Protein AF-W4HD86-F1 (afdb_monomer)

Foldseek 3Di:
DDDDDDDPPDPQPPDPPLVVLVVDDLVCSLVVLQVCCVRPVVCSVVRPLLVLLLCCLQCVPVDPSLVSLQSSLVPHDPVVLLVSLVSSVVSLVVQCVVQVVPLVSNLSSLLSSLSRRQDDQVSLVVVLCCLQPPPHDPVSSLSSLVSLLPGPHDLVSNLSSLLVQLVRHPDVVSVVSSLVSNLVSPDPDPSSLVSLVVQCPPPDPSSVVSSVPRD

Mean predicted aligned error: 9.25 Å

pLDDT: mean 80.22, std 13.67, range [33.19, 95.0]

Secondary structure (DSSP, 8-state):
---PPP-TTSSSSTT--TTHHHHS-HHHHHHHHHHHHHHSHHHHIIIIIHHHHHHHHH-GGG-SHHHHHHHHHHHS-HHHHHHHHHHHHHHHHHHHHHTTT-HHHHHHHHHHHHHHS---HHHHHHHHHHHHHS---HHHHHHHHHHHHHSS--HHHHHHHHHHHHHH---HHHHHHHHHHHHHT----HHHHHHHHHHTTSS-HHHHHHHHT--

Organism: Aphanomyces astaci (NCBI:txid112090)

Sequence (215 aa):
MAVRAPSRGGDEERAFDAELILFVPEEERVAVMVEACSKHSRSFVAHVYRPFLSYALQHPHATSLPALLRRFLEEVDLAKRVSMIRIGWEELEKVLAANHDNNTVCVVALESFLATCPMQVESMVDFIERTMTCDLSKDVRKQVMQSVYRCNLSDDAKRWYFVQAMQLESTSHLREFALGYLQKMDLSHDAALHAIVNQLRDKSKRMHTMALSFP

Solvent-accessible surface area (backbone atoms only — not comparable to full-atom values): 12406 Å² total; per-residue (Å²): 136,86,82,77,76,83,76,94,79,76,73,86,76,73,80,80,61,58,67,56,57,74,74,42,57,80,89,52,32,44,61,53,50,50,51,42,42,69,77,39,44,70,59,33,41,67,60,39,51,51,53,51,48,50,49,25,38,77,41,50,90,81,52,68,49,36,59,51,50,21,55,35,47,72,72,44,57,68,71,59,32,54,55,52,50,53,52,48,47,60,52,48,51,52,54,35,67,77,31,64,90,37,53,66,60,39,40,51,24,52,49,29,45,62,60,21,48,86,68,47,66,72,57,43,48,58,47,46,55,47,63,69,68,46,94,61,54,72,67,36,48,52,49,47,55,52,47,54,70,69,44,98,61,55,69,66,51,44,49,52,48,32,44,46,42,45,72,70,42,86,49,66,72,60,24,46,52,27,51,58,51,53,66,73,63,72,68,94,51,70,72,55,52,56,46,40,58,60,46,63,68,55,86,54,66,65,49,34,54,54,50,71,66,56,123

Nearest PDB structures (foldseek):
  6fai-assembly1_i  TM=3.069E-01  e=7.339E-01  Saccharomyces cerevisiae S288C
  7d5s-assembly1_RS  TM=5.969E-01  e=8.124E+00  Saccharomyces cerevisiae S288C
  4eba-assembly2_D  TM=3.816E-01  e=2.918E+00  Kluyveromyces lactis NRRL Y-1140
  7t6d-assembly1_B  TM=2.653E-01  e=3.645E+00  Escherichia coli
  7vop-assembly1_Z  TM=2.878E-01  e=3.811E+00  Xenopus laevis

Structure (mmCIF, N/CA/C/O backbone):
data_AF-W4HD86-F1
#
_entry.id   AF-W4HD86-F1
#
loop_
_atom_site.group_PDB
_atom_site.id
_atom_site.type_symbol
_atom_si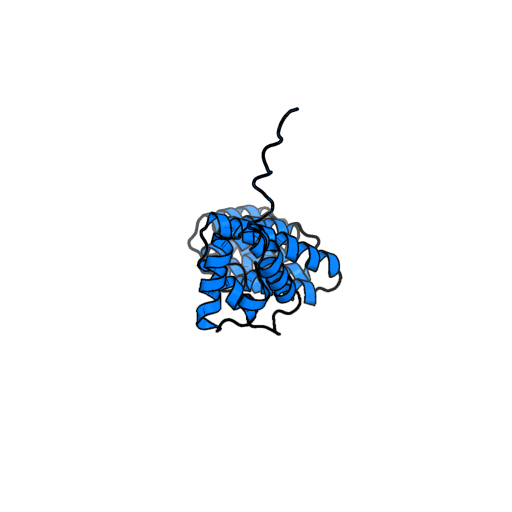te.label_atom_id
_atom_site.label_alt_id
_atom_site.label_comp_id
_atom_site.label_asym_id
_atom_site.label_entity_id
_atom_site.label_seq_id
_atom_site.pdbx_PDB_ins_code
_atom_site.Cartn_x
_atom_site.Cartn_y
_atom_site.Cartn_z
_atom_site.occupancy
_atom_site.B_iso_or_equiv
_atom_site.auth_seq_id
_atom_site.auth_comp_id
_atom_site.auth_asym_id
_atom_site.auth_atom_id
_atom_site.pdbx_PDB_model_num
ATOM 1 N N . MET A 1 1 ? 35.098 37.434 -27.432 1.00 36.91 1 MET A N 1
ATOM 2 C CA . MET A 1 1 ? 33.947 36.556 -27.740 1.00 36.91 1 MET A CA 1
ATOM 3 C C . MET A 1 1 ? 34.116 35.276 -26.940 1.00 36.91 1 MET A C 1
ATOM 5 O O . MET A 1 1 ? 35.035 34.524 -27.225 1.00 36.91 1 MET A O 1
ATOM 9 N N . ALA A 1 2 ? 33.325 35.080 -25.884 1.00 33.19 2 ALA A N 1
ATOM 10 C CA . ALA A 1 2 ? 33.381 33.856 -25.090 1.00 33.19 2 ALA A CA 1
ATOM 11 C C . ALA A 1 2 ? 32.517 32.783 -25.769 1.00 33.19 2 ALA A C 1
ATOM 13 O O . ALA A 1 2 ? 31.307 32.958 -25.910 1.00 33.19 2 ALA A O 1
ATOM 14 N N . VAL A 1 3 ? 33.150 31.700 -26.218 1.00 38.12 3 VAL A N 1
ATOM 15 C CA . VAL A 1 3 ? 32.472 30.509 -26.738 1.00 38.12 3 VAL A CA 1
ATOM 16 C C . VAL A 1 3 ? 31.799 29.816 -25.553 1.00 38.12 3 VAL A C 1
ATOM 18 O O . VAL A 1 3 ? 32.474 29.295 -24.667 1.00 38.12 3 VAL A O 1
ATOM 21 N N . ARG A 1 4 ? 30.462 29.860 -25.500 1.00 34.62 4 ARG A N 1
ATOM 22 C CA . ARG A 1 4 ? 29.676 29.054 -24.557 1.00 34.62 4 ARG A CA 1
ATOM 23 C C . ARG A 1 4 ? 29.860 27.581 -24.914 1.00 34.62 4 ARG A C 1
ATOM 25 O O . ARG A 1 4 ? 29.573 27.180 -26.038 1.00 34.62 4 ARG A O 1
ATOM 32 N N . ALA A 1 5 ? 30.322 26.792 -23.948 1.00 38.59 5 ALA A N 1
ATOM 33 C CA . ALA A 1 5 ? 30.296 25.339 -24.034 1.00 38.59 5 ALA A CA 1
ATOM 34 C C . ALA A 1 5 ? 28.840 24.850 -24.197 1.00 38.59 5 ALA A C 1
ATOM 36 O O . ALA A 1 5 ? 27.946 25.421 -23.560 1.00 38.59 5 ALA A O 1
ATOM 37 N N . PRO A 1 6 ? 28.576 23.821 -25.021 1.00 38.69 6 PRO A N 1
ATOM 38 C CA . PRO A 1 6 ? 27.236 23.275 -25.158 1.00 38.69 6 PRO A CA 1
ATOM 39 C C . PRO A 1 6 ? 26.804 22.622 -23.840 1.00 38.69 6 PRO A C 1
ATOM 41 O O . PRO A 1 6 ? 27.549 21.871 -23.206 1.00 38.69 6 PRO A O 1
ATOM 44 N N . SER A 1 7 ? 25.584 22.946 -23.420 1.00 39.41 7 SER A N 1
ATOM 45 C CA . SER A 1 7 ? 24.895 22.368 -22.271 1.00 39.41 7 SER A CA 1
ATOM 46 C C . SER A 1 7 ? 24.773 20.848 -22.426 1.00 39.41 7 SER A C 1
ATOM 48 O O . SER A 1 7 ? 24.017 20.370 -23.268 1.00 39.41 7 SER A O 1
ATOM 50 N N . ARG A 1 8 ? 25.489 20.085 -21.592 1.00 45.28 8 ARG A N 1
ATOM 51 C CA . ARG A 1 8 ? 25.421 18.613 -21.494 1.00 45.28 8 ARG A CA 1
ATOM 52 C C . ARG A 1 8 ? 24.120 18.112 -20.840 1.00 45.28 8 ARG A C 1
ATOM 54 O O . ARG A 1 8 ? 24.164 17.402 -19.844 1.00 45.28 8 ARG A O 1
ATOM 61 N N . GLY A 1 9 ? 22.955 18.499 -21.351 1.00 42.12 9 GLY A N 1
ATOM 62 C CA . GLY A 1 9 ? 21.693 18.105 -20.713 1.00 42.12 9 GLY A CA 1
ATOM 63 C C . GLY A 1 9 ? 20.464 18.037 -21.606 1.00 42.12 9 GLY A C 1
ATOM 64 O O . GLY A 1 9 ? 19.371 18.079 -21.063 1.00 42.12 9 GLY A O 1
ATOM 65 N N . GLY A 1 10 ? 20.611 17.992 -22.935 1.00 41.19 10 GLY A N 1
ATOM 66 C CA . GLY A 1 10 ? 19.464 18.131 -23.847 1.00 41.19 10 GLY A CA 1
ATOM 67 C C . GLY A 1 10 ? 19.263 17.043 -24.904 1.00 41.19 10 GLY A C 1
ATOM 68 O O . GLY A 1 10 ? 18.213 17.045 -25.537 1.00 41.19 10 GLY A O 1
ATOM 69 N N . ASP A 1 11 ? 20.223 16.134 -25.117 1.00 42.91 11 ASP A N 1
ATOM 70 C CA . ASP A 1 11 ? 20.197 15.247 -26.296 1.00 42.91 11 ASP A CA 1
ATOM 71 C C . ASP A 1 11 ? 20.105 13.736 -25.992 1.00 42.91 11 ASP A C 1
ATOM 73 O O . ASP A 1 11 ? 19.817 12.975 -26.909 1.00 42.91 11 ASP A O 1
ATOM 77 N N . GLU A 1 12 ? 20.241 13.279 -24.739 1.00 45.03 12 GLU A N 1
ATOM 78 C CA . GLU A 1 12 ? 20.054 11.851 -24.378 1.00 45.03 12 GLU A CA 1
ATOM 79 C C . GLU A 1 12 ? 18.606 11.483 -23.986 1.00 45.03 12 GLU A C 1
ATOM 81 O O . GLU A 1 12 ? 18.279 10.308 -23.859 1.00 45.03 12 GLU A O 1
ATOM 86 N N . GLU A 1 13 ? 17.713 12.467 -23.829 1.00 49.34 13 GLU A N 1
ATOM 87 C CA . GLU A 1 13 ? 16.277 12.247 -23.556 1.00 49.34 13 GLU A CA 1
ATOM 88 C C . GLU A 1 13 ? 15.435 12.030 -24.827 1.00 49.34 13 GLU A C 1
ATOM 90 O O . GLU A 1 13 ? 14.225 11.806 -24.755 1.00 49.34 13 GLU A O 1
ATOM 95 N N . ARG A 1 14 ? 16.054 12.077 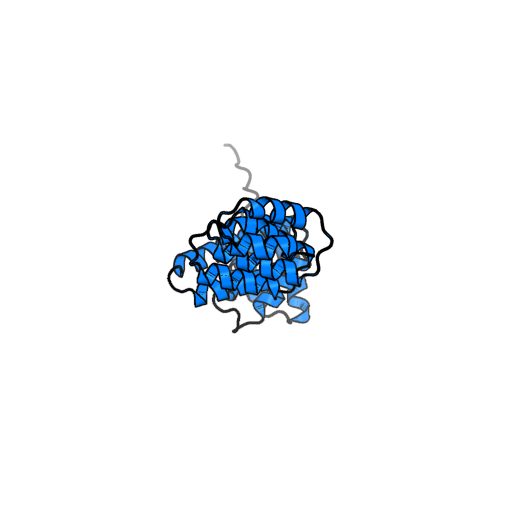-26.012 1.00 46.56 14 ARG A N 1
ATOM 96 C CA . ARG A 1 14 ? 15.360 11.813 -27.275 1.00 46.56 14 ARG A CA 1
ATOM 97 C C . ARG A 1 14 ? 15.265 10.303 -27.501 1.00 46.56 14 ARG A C 1
ATOM 99 O O . ARG A 1 14 ? 16.273 9.658 -27.756 1.00 46.56 14 ARG A O 1
ATOM 106 N N . ALA A 1 15 ? 14.027 9.807 -27.468 1.00 54.91 15 ALA A N 1
ATOM 107 C CA . ALA A 1 15 ? 13.577 8.440 -27.761 1.00 54.91 15 ALA A CA 1
ATOM 108 C C . ALA A 1 15 ? 13.468 7.457 -26.578 1.00 54.91 15 ALA A C 1
ATOM 110 O O . ALA A 1 15 ? 13.652 6.256 -26.761 1.00 54.91 15 ALA A O 1
ATOM 111 N N . PHE A 1 16 ? 13.068 7.919 -25.386 1.00 62.84 16 PHE A N 1
ATOM 112 C CA . PHE A 1 16 ? 12.352 7.008 -24.487 1.00 62.84 16 PHE A CA 1
ATOM 113 C C . PHE A 1 16 ? 10.911 6.839 -24.987 1.00 62.84 16 PHE A C 1
ATOM 115 O O . PHE A 1 16 ? 10.037 7.648 -24.675 1.00 62.84 16 PHE A O 1
ATOM 122 N N . ASP A 1 17 ? 10.683 5.814 -25.803 1.00 68.88 17 ASP A N 1
ATOM 123 C CA . ASP A 1 17 ? 9.349 5.465 -26.283 1.00 68.88 17 ASP A CA 1
ATOM 124 C C . ASP A 1 17 ? 8.647 4.571 -25.251 1.00 68.88 17 ASP A C 1
ATOM 126 O O . ASP A 1 17 ? 8.787 3.347 -25.227 1.00 68.88 17 ASP A O 1
ATOM 130 N N . ALA A 1 18 ? 7.934 5.227 -24.336 1.00 67.06 18 ALA A N 1
ATOM 131 C CA . ALA A 1 18 ? 7.166 4.587 -23.275 1.00 67.06 18 ALA A CA 1
ATOM 132 C C . ALA A 1 18 ? 6.116 3.597 -23.812 1.00 67.06 18 ALA A C 1
ATOM 134 O O . ALA A 1 18 ? 5.773 2.641 -23.111 1.00 67.06 18 ALA A O 1
ATOM 135 N N . GLU A 1 19 ? 5.628 3.798 -25.042 1.00 67.19 19 GLU A N 1
ATOM 136 C CA . GLU A 1 19 ? 4.624 2.930 -25.658 1.00 67.19 19 GLU A CA 1
ATOM 137 C C . GLU A 1 19 ? 5.197 1.541 -25.953 1.00 67.19 19 GLU A C 1
ATOM 139 O O . GLU A 1 19 ? 4.487 0.546 -25.804 1.00 67.19 19 GLU A O 1
ATOM 144 N N . LEU A 1 20 ? 6.500 1.435 -26.248 1.00 68.94 20 LEU A N 1
ATOM 145 C CA . LEU A 1 20 ? 7.154 0.153 -26.530 1.00 68.94 20 LEU A CA 1
ATOM 146 C C . LEU A 1 20 ? 7.039 -0.836 -25.367 1.00 68.94 20 LEU A C 1
ATOM 148 O O . LEU A 1 20 ? 6.898 -2.029 -25.613 1.00 68.94 20 LEU A O 1
ATOM 152 N N . ILE A 1 21 ? 7.013 -0.371 -24.113 1.00 76.69 21 ILE A N 1
ATOM 153 C CA . ILE A 1 21 ? 6.887 -1.251 -22.935 1.00 76.69 21 ILE A CA 1
ATOM 154 C C . ILE A 1 21 ? 5.558 -2.022 -22.943 1.00 76.69 21 ILE A C 1
ATOM 156 O O . ILE A 1 21 ? 5.498 -3.162 -22.477 1.00 76.69 21 ILE A O 1
ATOM 160 N N . LEU A 1 22 ? 4.496 -1.434 -23.500 1.00 72.06 22 LEU A N 1
ATOM 161 C CA . LEU A 1 22 ? 3.192 -2.088 -23.613 1.00 72.06 22 LEU A CA 1
ATOM 162 C C . LEU A 1 22 ? 3.166 -3.158 -24.712 1.00 72.06 22 LEU A C 1
ATOM 164 O O . LEU A 1 22 ? 2.386 -4.104 -24.609 1.00 72.06 22 LEU A O 1
ATOM 168 N N . PHE A 1 23 ? 4.033 -3.041 -25.722 1.00 79.31 23 PHE A N 1
ATOM 169 C CA . PHE A 1 23 ? 4.140 -3.989 -26.836 1.00 79.31 23 PHE A CA 1
ATOM 170 C C . PHE A 1 23 ? 5.142 -5.128 -26.589 1.00 79.31 23 PHE A C 1
ATOM 172 O O . PHE A 1 23 ? 5.170 -6.090 -27.355 1.00 79.31 23 PHE A O 1
ATOM 179 N N . VAL A 1 24 ? 5.936 -5.053 -25.517 1.00 83.62 24 VAL A N 1
ATOM 180 C CA . VAL A 1 24 ? 6.823 -6.144 -25.081 1.00 83.62 24 VAL A CA 1
ATOM 181 C C . VAL A 1 24 ? 5.987 -7.308 -24.513 1.00 83.62 24 VAL A C 1
ATOM 183 O O . VAL A 1 24 ? 5.009 -7.052 -23.785 1.00 83.62 24 VAL A O 1
ATOM 186 N N . PRO A 1 25 ? 6.363 -8.575 -24.804 1.00 84.69 25 PRO A N 1
ATOM 187 C CA . PRO A 1 25 ? 5.764 -9.757 -24.185 1.00 84.69 25 PRO A CA 1
ATOM 188 C C . PRO A 1 25 ? 5.711 -9.649 -22.659 1.00 84.69 25 PRO A C 1
ATOM 190 O O . PRO A 1 25 ? 6.593 -9.065 -22.026 1.00 84.69 25 PRO A O 1
ATOM 193 N N . GLU A 1 26 ? 4.665 -10.196 -22.043 1.00 81.69 26 GLU A N 1
ATOM 194 C CA . GLU A 1 26 ? 4.439 -10.042 -20.600 1.00 81.69 26 GLU A CA 1
ATOM 195 C C . GLU A 1 26 ? 5.591 -10.621 -19.763 1.00 81.69 26 GLU A C 1
ATOM 197 O O . GLU A 1 26 ? 5.933 -10.078 -18.710 1.00 81.69 26 GLU A O 1
ATOM 202 N N . GLU A 1 27 ? 6.235 -11.674 -20.264 1.00 84.75 27 GLU A N 1
ATOM 203 C CA . GLU A 1 27 ? 7.368 -12.348 -19.636 1.00 84.75 27 GLU A CA 1
ATOM 204 C C . GLU A 1 27 ? 8.620 -11.463 -19.570 1.00 84.75 27 GLU A C 1
ATOM 206 O O . GLU A 1 27 ? 9.379 -11.540 -18.604 1.00 84.75 27 GLU A O 1
ATOM 211 N N . GLU A 1 28 ? 8.816 -10.594 -20.563 1.00 88.50 28 GLU A N 1
ATOM 212 C CA . GLU A 1 28 ? 10.004 -9.740 -20.708 1.00 88.50 28 GLU A CA 1
ATOM 213 C C . GLU A 1 28 ? 9.781 -8.318 -20.174 1.00 88.50 28 GLU A C 1
ATOM 215 O O . GLU A 1 28 ? 10.734 -7.575 -19.922 1.00 88.50 28 GLU A O 1
ATOM 220 N N . ARG A 1 29 ? 8.519 -7.929 -19.962 1.00 89.62 29 ARG A N 1
ATOM 221 C CA . ARG A 1 29 ? 8.133 -6.551 -19.634 1.00 89.62 29 ARG A CA 1
ATOM 222 C C . ARG A 1 29 ? 8.816 -6.020 -18.376 1.00 89.62 29 ARG A C 1
ATOM 224 O O . ARG A 1 29 ? 9.235 -4.866 -18.359 1.00 89.62 29 ARG A O 1
ATOM 231 N N . VAL A 1 30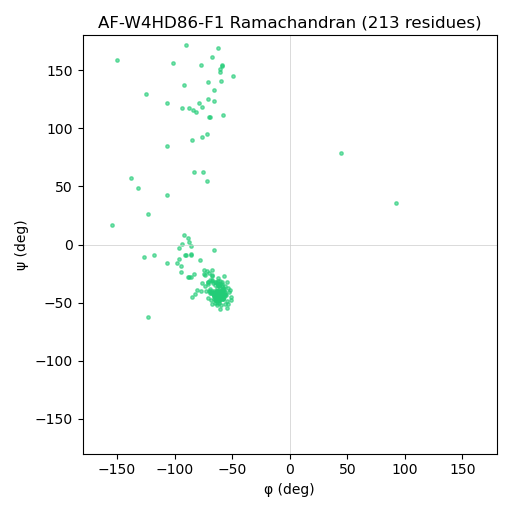 ? 8.966 -6.851 -17.342 1.00 92.44 30 VAL A N 1
ATOM 232 C CA . VAL A 1 30 ? 9.646 -6.449 -16.099 1.00 92.44 30 VAL A CA 1
ATOM 233 C C . VAL A 1 30 ? 11.119 -6.130 -16.360 1.00 92.44 30 VAL A C 1
ATOM 235 O O . VAL A 1 30 ? 11.577 -5.056 -15.973 1.00 92.44 30 VAL A O 1
ATOM 238 N N . ALA A 1 31 ? 11.833 -6.996 -17.084 1.00 91.31 31 ALA A N 1
ATOM 239 C CA . ALA A 1 31 ? 13.247 -6.795 -17.394 1.00 91.31 31 ALA A CA 1
ATOM 240 C C . ALA A 1 31 ? 13.472 -5.502 -18.196 1.00 91.31 31 ALA A C 1
ATOM 242 O O . ALA A 1 31 ? 14.348 -4.704 -17.855 1.00 91.31 31 ALA A O 1
ATOM 243 N N . VAL A 1 32 ? 12.618 -5.237 -19.192 1.00 91.00 32 VAL A N 1
ATOM 244 C CA . VAL A 1 32 ? 12.658 -3.990 -19.974 1.00 91.00 32 VAL A CA 1
ATOM 245 C C . VAL A 1 32 ? 12.375 -2.769 -19.097 1.00 91.00 32 VAL A C 1
ATOM 247 O O . VAL A 1 32 ? 13.066 -1.756 -19.207 1.00 91.00 32 VAL A O 1
ATOM 250 N N . MET A 1 33 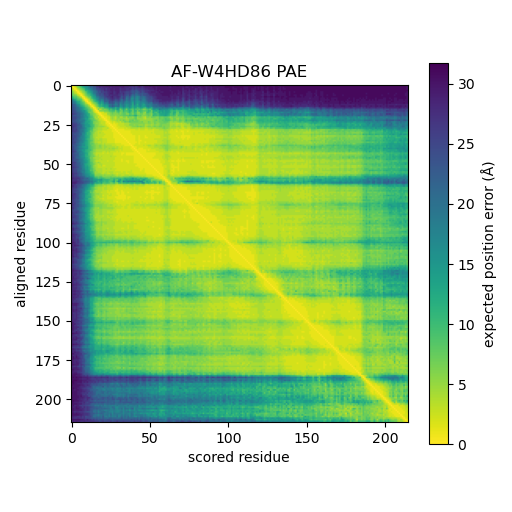? 11.398 -2.848 -18.188 1.00 93.12 33 MET A N 1
ATOM 251 C CA . MET A 1 33 ? 11.107 -1.762 -17.246 1.00 93.12 33 MET A CA 1
ATOM 252 C C . MET A 1 33 ? 12.283 -1.486 -16.301 1.00 93.12 33 MET A C 1
ATOM 254 O O . MET A 1 33 ? 12.609 -0.322 -16.061 1.00 93.12 33 MET A O 1
ATOM 258 N N . VAL A 1 34 ? 12.947 -2.524 -15.784 1.00 93.69 34 VAL A N 1
ATOM 259 C CA . VAL A 1 34 ? 14.133 -2.392 -14.919 1.00 93.69 34 VAL A CA 1
ATOM 260 C C . VAL A 1 34 ? 15.291 -1.747 -15.682 1.00 93.69 34 VAL A C 1
ATOM 262 O O . VAL A 1 34 ? 15.904 -0.794 -15.190 1.00 93.69 34 VAL A O 1
ATOM 265 N N . GLU A 1 35 ? 15.560 -2.201 -16.906 1.00 91.25 35 GLU A N 1
ATOM 266 C CA . GLU A 1 35 ? 16.603 -1.637 -17.764 1.00 91.25 35 GLU A CA 1
ATOM 267 C C . GLU A 1 35 ? 16.328 -0.163 -18.095 1.00 91.25 35 GLU A C 1
ATOM 269 O O . GLU A 1 35 ? 17.205 0.692 -17.923 1.00 91.25 35 GLU A O 1
ATOM 274 N N . ALA A 1 36 ? 15.095 0.159 -18.491 1.00 90.25 36 ALA A N 1
ATOM 275 C CA . ALA A 1 36 ? 14.661 1.522 -18.774 1.00 90.25 36 ALA A CA 1
ATOM 276 C C . ALA A 1 36 ? 14.755 2.431 -17.541 1.00 90.25 36 ALA A C 1
ATOM 278 O O . ALA A 1 36 ? 15.246 3.556 -17.638 1.00 90.25 36 ALA A O 1
ATOM 279 N N . CYS A 1 37 ? 14.349 1.945 -16.366 1.00 91.69 37 CYS A N 1
ATOM 280 C CA . CYS A 1 37 ? 14.485 2.675 -15.107 1.00 91.69 37 CYS A CA 1
ATOM 281 C C . CYS A 1 37 ? 15.959 2.940 -14.754 1.00 91.69 37 CYS A C 1
ATOM 283 O O . CYS A 1 37 ? 16.291 3.982 -14.185 1.00 91.69 37 CYS A O 1
ATOM 285 N N . SER A 1 38 ? 16.858 2.014 -15.095 1.00 89.50 38 SER A N 1
ATOM 286 C CA . SER A 1 38 ? 18.297 2.172 -14.876 1.00 89.50 38 SER A CA 1
ATOM 287 C C . SER A 1 38 ? 18.922 3.205 -15.816 1.00 89.50 38 SER A C 1
ATOM 289 O O . SER A 1 38 ? 19.656 4.080 -15.355 1.00 89.50 38 SER A O 1
ATOM 291 N N . LYS A 1 39 ? 18.593 3.147 -17.112 1.00 88.19 39 LYS A N 1
ATOM 292 C CA . LYS A 1 39 ? 19.178 4.010 -18.153 1.00 88.19 39 LYS A CA 1
ATOM 293 C C . LYS A 1 39 ? 18.549 5.405 -18.219 1.00 88.19 39 LYS A C 1
ATOM 295 O O . LYS A 1 39 ? 19.256 6.389 -18.396 1.00 88.19 39 LYS A O 1
ATOM 300 N N . HIS A 1 40 ? 17.233 5.499 -18.038 1.00 88.12 40 HIS A N 1
ATOM 301 C CA . HIS A 1 40 ? 16.435 6.708 -18.268 1.00 88.12 40 HIS A CA 1
ATOM 302 C C . HIS A 1 40 ? 15.503 7.004 -17.085 1.00 88.12 40 HIS A C 1
ATOM 304 O O . HIS A 1 40 ? 14.311 7.240 -17.260 1.00 88.12 40 HIS A O 1
ATOM 310 N N . SER A 1 41 ? 16.029 6.990 -15.855 1.00 87.19 41 SER A N 1
ATOM 311 C CA . SER A 1 41 ? 15.215 7.013 -14.626 1.00 87.19 41 SER A CA 1
ATOM 312 C C . SER A 1 41 ? 14.162 8.133 -14.573 1.00 87.19 41 SER A C 1
ATOM 314 O O . SER A 1 41 ? 13.007 7.868 -14.244 1.00 87.19 41 SER A O 1
ATOM 316 N N . ARG A 1 42 ? 14.521 9.374 -14.935 1.00 88.44 42 ARG A N 1
ATOM 317 C CA . ARG A 1 42 ? 13.585 10.515 -14.904 1.00 88.44 42 ARG A CA 1
ATOM 318 C C . ARG A 1 42 ? 12.444 10.346 -15.905 1.00 88.44 42 ARG A C 1
ATOM 320 O O . ARG A 1 42 ? 11.280 10.453 -15.524 1.00 88.44 42 ARG A O 1
ATOM 327 N N . SER A 1 43 ? 12.777 10.040 -17.155 1.00 88.44 43 SER A N 1
ATOM 328 C CA . SER A 1 43 ? 11.809 9.851 -18.237 1.00 88.44 43 SER A CA 1
ATOM 329 C C . SER A 1 43 ? 10.937 8.617 -17.987 1.00 88.44 43 SER A C 1
ATOM 331 O O . SER A 1 43 ? 9.722 8.684 -18.142 1.00 88.44 43 SER A O 1
ATOM 333 N N . PHE A 1 44 ? 11.520 7.523 -17.488 1.00 91.31 44 PHE A N 1
ATOM 334 C CA . PHE A 1 44 ? 10.784 6.327 -17.077 1.00 91.31 44 PHE A CA 1
ATOM 335 C C . PHE A 1 44 ? 9.747 6.643 -15.995 1.00 91.31 44 PHE A C 1
ATOM 337 O O . PHE A 1 44 ? 8.586 6.244 -16.096 1.00 91.31 44 PHE A O 1
ATOM 344 N N . VAL A 1 45 ? 10.141 7.398 -14.965 1.00 92.25 45 VAL A N 1
ATOM 345 C CA . VAL A 1 45 ? 9.219 7.803 -13.898 1.00 92.25 45 VAL A CA 1
ATOM 346 C C . VAL A 1 45 ? 8.075 8.652 -14.449 1.00 92.25 45 VAL A C 1
ATOM 348 O O . VAL A 1 45 ? 6.919 8.401 -14.108 1.00 92.25 45 VAL A O 1
ATOM 351 N N . ALA A 1 46 ? 8.388 9.640 -15.290 1.00 90.38 46 ALA A N 1
ATOM 352 C CA . ALA A 1 46 ? 7.411 10.586 -15.820 1.00 90.38 46 ALA A CA 1
ATOM 353 C C . ALA A 1 46 ? 6.428 9.950 -16.812 1.00 90.38 46 ALA A C 1
ATOM 355 O O . ALA A 1 46 ? 5.240 10.263 -16.774 1.00 90.38 46 ALA A O 1
ATOM 356 N N . HIS A 1 47 ? 6.911 9.060 -17.679 1.00 89.44 47 HIS A N 1
ATOM 357 C CA . HIS A 1 47 ? 6.148 8.573 -18.830 1.00 89.44 47 HIS A CA 1
ATOM 358 C C . HIS A 1 47 ? 5.633 7.139 -18.685 1.00 89.44 47 HIS A C 1
ATOM 360 O O . HIS A 1 47 ? 4.739 6.756 -19.429 1.00 89.44 47 HIS A O 1
ATOM 366 N N . VAL A 1 48 ? 6.148 6.353 -17.733 1.00 90.75 48 VAL A N 1
ATOM 367 C CA . VAL A 1 48 ? 5.716 4.957 -17.530 1.00 90.75 48 VAL A CA 1
ATOM 368 C C . VAL A 1 48 ? 5.229 4.731 -16.114 1.00 90.75 48 VAL A C 1
ATOM 370 O O . VAL A 1 48 ? 4.052 4.444 -15.916 1.00 90.75 48 VAL A O 1
ATOM 373 N N . TYR A 1 49 ? 6.096 4.898 -15.112 1.00 92.94 49 TYR A N 1
ATOM 374 C CA . TYR A 1 49 ? 5.745 4.509 -13.746 1.00 92.94 49 TYR A CA 1
ATOM 375 C C . TYR A 1 49 ? 4.566 5.312 -13.186 1.00 92.94 49 TYR A C 1
ATOM 377 O O . TYR A 1 49 ? 3.592 4.714 -12.734 1.00 92.94 49 TYR A O 1
ATOM 385 N N . ARG A 1 50 ? 4.622 6.653 -13.235 1.00 93.94 50 ARG A N 1
ATOM 386 C CA . ARG A 1 50 ? 3.528 7.501 -12.729 1.00 93.94 50 ARG A CA 1
ATOM 387 C C . ARG A 1 50 ? 2.212 7.254 -13.479 1.00 93.94 50 ARG A C 1
ATOM 389 O O . ARG A 1 50 ? 1.215 7.026 -12.797 1.00 93.94 50 ARG A O 1
ATOM 396 N N . PRO A 1 51 ? 2.173 7.239 -14.828 1.00 91.75 51 PRO A N 1
ATOM 397 C CA . PRO A 1 51 ? 0.946 6.927 -15.560 1.00 91.75 51 PRO A CA 1
ATOM 398 C C . PRO A 1 51 ? 0.373 5.543 -15.241 1.00 91.75 51 PRO A C 1
ATOM 400 O O . PRO A 1 51 ? -0.819 5.434 -14.956 1.00 91.75 51 PRO A O 1
ATOM 403 N N . PHE A 1 52 ? 1.206 4.496 -15.229 1.00 91.81 52 PHE A N 1
ATOM 404 C CA . PHE A 1 52 ? 0.739 3.132 -14.956 1.00 91.81 52 PHE A CA 1
ATOM 405 C C . PHE A 1 52 ? 0.201 3.008 -13.536 1.00 91.81 52 PHE A C 1
ATOM 407 O O . PHE A 1 52 ? -0.850 2.405 -13.332 1.00 91.81 52 PHE A O 1
ATOM 414 N N . LEU A 1 53 ? 0.891 3.603 -12.561 1.00 93.19 53 LEU A N 1
ATOM 415 C CA . LEU A 1 53 ? 0.445 3.591 -11.178 1.00 93.19 53 LEU A CA 1
ATOM 416 C C . LEU A 1 53 ? -0.853 4.381 -11.000 1.00 93.19 53 LEU A C 1
ATOM 418 O O . LEU A 1 53 ? -1.787 3.874 -10.394 1.00 93.19 53 LEU A O 1
ATOM 422 N N . SER A 1 54 ? -0.948 5.587 -11.564 1.00 91.69 54 SER A N 1
ATOM 423 C CA . SER A 1 54 ? -2.168 6.401 -11.492 1.00 91.69 54 SER A CA 1
ATOM 424 C C . SER A 1 54 ? -3.375 5.651 -12.064 1.00 91.69 54 SER A C 1
ATOM 426 O O . SER A 1 54 ? -4.434 5.607 -11.437 1.00 91.69 54 SER A O 1
ATOM 428 N N . TYR A 1 55 ? -3.192 4.975 -13.201 1.00 90.19 55 TYR A N 1
ATOM 429 C CA . TYR A 1 55 ? -4.232 4.144 -13.802 1.00 90.19 55 TYR A CA 1
ATOM 430 C C . TYR A 1 55 ? -4.583 2.928 -12.930 1.00 90.19 55 TYR A C 1
ATOM 432 O O . TYR A 1 55 ? -5.761 2.655 -12.703 1.00 90.19 55 TYR A O 1
ATOM 440 N N . ALA A 1 56 ? -3.586 2.235 -12.369 1.00 90.94 56 ALA A N 1
ATOM 441 C CA . ALA A 1 56 ? -3.799 1.110 -11.456 1.00 90.94 56 ALA A CA 1
ATOM 442 C C . ALA A 1 56 ? -4.550 1.511 -10.172 1.00 90.94 56 ALA A C 1
ATOM 444 O O . ALA A 1 56 ? -5.365 0.739 -9.668 1.00 90.94 56 ALA A O 1
ATOM 445 N N . LEU A 1 57 ? -4.308 2.713 -9.642 1.00 91.31 57 LEU A N 1
ATOM 446 C CA . LEU A 1 57 ? -5.008 3.235 -8.463 1.00 91.31 57 LEU A CA 1
ATOM 447 C C . LEU A 1 57 ? -6.473 3.586 -8.759 1.00 91.31 57 LEU A C 1
ATOM 449 O O . LEU A 1 57 ? -7.322 3.435 -7.886 1.00 91.31 57 LEU A O 1
ATOM 453 N N . GLN A 1 58 ? -6.781 4.022 -9.982 1.00 86.88 58 GLN A N 1
ATOM 454 C CA . GLN A 1 58 ? -8.144 4.374 -10.398 1.00 86.88 58 GLN A CA 1
ATOM 455 C C . GLN A 1 58 ? -8.952 3.157 -10.885 1.00 86.88 58 GLN A C 1
ATOM 457 O O . GLN A 1 58 ? -10.176 3.136 -10.752 1.00 86.88 58 GLN A O 1
ATOM 462 N N . HIS A 1 59 ? -8.283 2.129 -11.424 1.00 84.44 59 HIS A N 1
ATOM 463 C CA . HIS A 1 59 ? -8.919 0.974 -12.071 1.00 84.44 59 HIS A CA 1
ATOM 464 C C . HIS A 1 59 ? -8.279 -0.387 -11.708 1.00 84.44 59 HIS A C 1
ATOM 466 O O . HIS A 1 59 ? -7.881 -1.148 -12.598 1.00 84.44 59 HIS A O 1
ATOM 472 N N . PRO A 1 60 ? -8.199 -0.769 -10.421 1.00 70.06 60 PRO A N 1
ATOM 473 C CA . PRO A 1 60 ? -7.414 -1.938 -10.009 1.00 70.06 60 PRO A CA 1
ATOM 474 C C . PRO A 1 60 ? -7.952 -3.289 -10.481 1.00 70.06 60 PRO A C 1
ATOM 476 O O . PRO A 1 60 ? -7.169 -4.200 -10.720 1.00 70.06 60 PRO A O 1
ATOM 479 N N . HIS A 1 61 ? -9.268 -3.441 -10.652 1.00 72.06 61 HIS A N 1
ATOM 480 C CA . HIS A 1 61 ? -9.866 -4.705 -11.109 1.00 72.06 61 HIS A CA 1
ATOM 481 C C . HIS A 1 61 ? -9.892 -4.863 -12.632 1.00 72.06 61 HIS A C 1
ATOM 483 O O . HIS A 1 61 ? -10.248 -5.927 -13.131 1.00 72.06 61 HIS A O 1
ATOM 489 N N . ALA A 1 62 ? -9.541 -3.813 -13.373 1.00 67.56 62 ALA A N 1
ATOM 490 C CA . ALA A 1 62 ? -9.598 -3.818 -14.830 1.00 67.56 62 ALA A CA 1
ATOM 491 C C . ALA A 1 62 ? -8.260 -4.210 -15.480 1.00 67.56 62 ALA A C 1
ATOM 493 O O . ALA A 1 62 ? -8.158 -4.187 -16.704 1.00 67.56 62 ALA A O 1
ATOM 494 N N . THR A 1 63 ? -7.214 -4.510 -14.694 1.00 74.31 63 THR A N 1
ATOM 495 C CA . THR A 1 63 ? -5.841 -4.603 -15.216 1.00 74.31 63 THR A CA 1
ATOM 496 C C . THR A 1 63 ? -4.956 -5.592 -14.453 1.00 74.31 63 THR A C 1
ATOM 498 O O . THR A 1 63 ? -5.185 -5.874 -13.280 1.00 74.31 63 THR A O 1
ATOM 501 N N . SER A 1 64 ? -3.883 -6.061 -15.098 1.00 85.25 64 SER A N 1
ATOM 502 C CA . SER A 1 64 ? -2.769 -6.783 -14.456 1.00 85.25 64 SER A CA 1
ATOM 503 C C . SER A 1 64 ? -1.660 -5.853 -13.933 1.00 85.25 64 SER A C 1
ATOM 505 O O . SER A 1 64 ? -0.623 -6.317 -13.452 1.00 85.25 64 SER A O 1
ATOM 507 N N . LEU A 1 65 ? -1.860 -4.530 -14.001 1.00 88.38 65 LEU A N 1
ATOM 508 C CA . LEU A 1 65 ? -0.827 -3.540 -13.689 1.00 88.38 65 LEU A CA 1
ATOM 509 C C . LEU A 1 65 ? -0.343 -3.563 -12.235 1.00 88.38 65 LEU A C 1
ATOM 511 O O . LEU A 1 65 ? 0.871 -3.459 -12.065 1.00 88.38 65 LEU A O 1
ATOM 515 N N . PRO A 1 66 ? -1.192 -3.741 -11.197 1.00 90.88 66 PRO A N 1
ATOM 516 C CA . PRO A 1 66 ? -0.695 -3.840 -9.824 1.00 90.88 66 PRO A CA 1
ATOM 517 C C . PRO A 1 66 ? 0.357 -4.945 -9.655 1.00 90.88 66 PRO A C 1
ATOM 519 O O . PRO A 1 66 ? 1.405 -4.727 -9.051 1.00 90.88 66 PRO A O 1
ATOM 522 N N . ALA A 1 67 ? 0.120 -6.115 -10.256 1.00 89.69 67 ALA A N 1
ATOM 523 C CA . ALA A 1 67 ? 1.046 -7.243 -10.193 1.00 89.69 67 ALA A CA 1
ATOM 524 C C . ALA A 1 67 ? 2.338 -6.981 -10.985 1.00 89.69 67 ALA A C 1
ATOM 526 O O . ALA A 1 67 ? 3.429 -7.282 -10.500 1.00 89.69 67 ALA A O 1
ATOM 527 N N . LEU A 1 68 ? 2.229 -6.386 -12.179 1.00 91.25 68 LEU A N 1
ATOM 528 C CA . LEU A 1 68 ? 3.385 -6.002 -12.993 1.00 91.25 68 LEU A CA 1
ATOM 529 C C . LEU A 1 68 ? 4.274 -4.984 -12.266 1.00 91.25 68 LEU A C 1
ATOM 531 O O . LEU A 1 68 ? 5.484 -5.179 -12.161 1.00 91.25 68 LEU A O 1
ATOM 535 N N . LEU A 1 69 ? 3.670 -3.909 -11.754 1.00 93.44 69 LEU A N 1
ATOM 536 C CA . LEU A 1 69 ? 4.371 -2.849 -11.034 1.00 93.44 69 LEU A CA 1
ATOM 537 C C . LEU A 1 69 ? 5.012 -3.378 -9.750 1.00 93.44 69 LEU A C 1
ATOM 539 O O . LEU A 1 69 ? 6.140 -2.995 -9.450 1.00 93.44 69 LEU A O 1
ATOM 543 N N . ARG A 1 70 ? 4.351 -4.300 -9.038 1.00 92.81 70 ARG A N 1
ATOM 544 C CA . ARG A 1 70 ? 4.941 -4.968 -7.873 1.00 92.81 70 ARG A CA 1
ATOM 545 C C . ARG A 1 70 ? 6.205 -5.735 -8.232 1.00 92.81 70 ARG A C 1
ATOM 547 O O . ARG A 1 70 ? 7.236 -5.496 -7.612 1.00 92.81 70 ARG A O 1
ATOM 554 N N . ARG A 1 71 ? 6.145 -6.608 -9.244 1.00 93.50 71 ARG A N 1
ATOM 555 C CA . ARG A 1 71 ? 7.309 -7.389 -9.703 1.00 93.50 71 ARG A CA 1
ATOM 556 C C . ARG A 1 71 ? 8.465 -6.478 -10.109 1.00 93.50 71 ARG A C 1
ATOM 558 O O . ARG A 1 71 ? 9.593 -6.680 -9.681 1.00 93.50 71 ARG A O 1
ATOM 565 N N . PHE A 1 72 ? 8.164 -5.421 -10.860 1.00 95.00 72 PHE A N 1
ATOM 566 C CA . PHE A 1 72 ? 9.147 -4.399 -11.208 1.00 95.00 72 PHE A CA 1
ATOM 567 C C . PHE A 1 72 ? 9.773 -3.734 -9.968 1.00 95.00 72 PHE A C 1
ATOM 569 O O . PHE A 1 72 ? 10.995 -3.630 -9.881 1.00 95.00 72 PHE A O 1
ATOM 576 N N . LEU A 1 73 ? 8.968 -3.322 -8.983 1.00 94.12 73 LEU A N 1
ATOM 577 C CA . LEU A 1 73 ? 9.476 -2.715 -7.749 1.00 94.12 73 LEU A CA 1
ATOM 578 C C . LEU A 1 73 ? 10.327 -3.692 -6.922 1.00 94.12 73 LEU A C 1
ATOM 580 O O . LEU A 1 73 ? 11.266 -3.264 -6.251 1.00 94.12 73 LEU A O 1
ATOM 584 N N . GLU A 1 74 ? 10.020 -4.988 -6.964 1.00 92.56 74 GLU A N 1
ATOM 585 C CA . GLU A 1 74 ? 10.786 -6.048 -6.301 1.00 92.56 74 GLU A CA 1
ATOM 586 C C . GLU A 1 74 ? 12.159 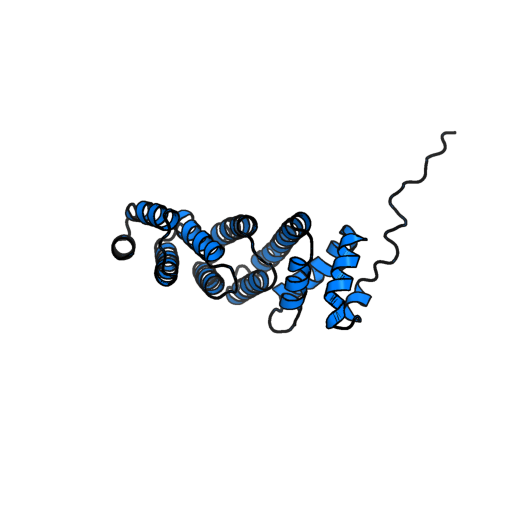-6.299 -6.958 1.00 92.56 74 GLU A C 1
ATOM 588 O O . GLU A 1 74 ? 13.082 -6.720 -6.256 1.00 92.56 74 GLU A O 1
ATOM 593 N N . GLU A 1 75 ? 12.330 -5.968 -8.242 1.00 94.12 75 GLU A N 1
ATOM 594 C CA . GLU A 1 75 ? 13.586 -6.141 -8.994 1.00 94.12 75 GLU A CA 1
ATOM 595 C C . GLU A 1 75 ? 14.493 -4.898 -9.022 1.00 94.12 75 GLU A C 1
ATOM 597 O O . GLU A 1 75 ? 15.696 -5.018 -9.263 1.00 94.12 75 GLU A O 1
ATOM 602 N N . VAL A 1 76 ? 13.969 -3.699 -8.738 1.00 92.69 76 VAL A N 1
ATOM 603 C CA . VAL A 1 76 ? 14.814 -2.499 -8.589 1.00 92.69 76 VAL A CA 1
ATOM 604 C C . VAL A 1 76 ? 15.527 -2.463 -7.235 1.00 92.69 76 VAL A C 1
ATOM 606 O O . VAL A 1 76 ? 15.054 -3.015 -6.232 1.00 92.69 76 VAL A O 1
ATOM 609 N N . ASP A 1 77 ? 16.668 -1.766 -7.200 1.00 91.31 77 ASP A N 1
ATOM 610 C CA . ASP A 1 77 ? 17.447 -1.557 -5.982 1.00 91.31 77 ASP A CA 1
ATOM 611 C C . ASP A 1 77 ? 16.635 -0.853 -4.882 1.00 91.31 77 ASP A C 1
ATOM 613 O O . ASP A 1 77 ? 15.689 -0.107 -5.149 1.00 91.31 77 ASP A O 1
ATOM 617 N N . LEU A 1 78 ? 17.017 -1.090 -3.623 1.00 87.88 78 LEU A N 1
ATOM 618 C CA . LEU A 1 78 ? 16.260 -0.634 -2.457 1.00 87.88 78 LEU A CA 1
ATOM 619 C C . LEU A 1 78 ? 16.063 0.891 -2.430 1.00 87.88 78 LEU A C 1
ATOM 621 O O . LEU A 1 78 ? 14.963 1.361 -2.146 1.00 87.88 78 LEU A O 1
ATOM 625 N N . ALA A 1 79 ? 17.097 1.670 -2.758 1.00 88.56 79 ALA A N 1
ATOM 626 C CA . ALA A 1 79 ? 17.017 3.128 -2.719 1.00 88.56 79 ALA A CA 1
ATOM 627 C C . ALA A 1 79 ? 16.032 3.663 -3.771 1.00 88.56 79 ALA A C 1
ATOM 629 O O . ALA A 1 79 ? 15.206 4.534 -3.472 1.00 88.56 79 ALA A O 1
ATOM 630 N N . LYS A 1 80 ? 16.061 3.108 -4.990 1.00 90.00 80 LYS A N 1
ATOM 631 C CA . LYS A 1 80 ? 15.061 3.428 -6.017 1.00 90.00 80 LYS A CA 1
ATOM 632 C C . LYS A 1 80 ? 13.671 2.976 -5.603 1.00 90.00 80 LYS A C 1
ATOM 634 O O . LYS A 1 80 ? 12.746 3.773 -5.715 1.00 90.00 80 LYS A O 1
ATOM 639 N N . ARG A 1 81 ? 13.516 1.761 -5.073 1.00 90.62 81 ARG A N 1
ATOM 640 C CA . ARG A 1 81 ? 12.226 1.247 -4.588 1.00 90.62 81 ARG A CA 1
ATOM 641 C C . ARG A 1 81 ? 11.579 2.202 -3.589 1.00 90.62 81 ARG A C 1
ATOM 643 O O . ARG A 1 81 ? 10.434 2.589 -3.792 1.00 90.62 81 ARG A O 1
ATOM 650 N N . VAL A 1 82 ? 12.317 2.633 -2.565 1.00 88.19 82 VAL A N 1
ATOM 651 C CA . VAL A 1 82 ? 11.826 3.585 -1.553 1.00 88.19 82 VAL A CA 1
ATOM 652 C C . VAL A 1 82 ? 11.395 4.904 -2.203 1.00 88.19 82 VAL A C 1
ATOM 654 O O . VAL A 1 82 ? 10.292 5.391 -1.954 1.00 88.19 82 VAL A O 1
ATOM 657 N N . SER A 1 83 ? 12.213 5.453 -3.108 1.00 90.00 83 SER A N 1
ATOM 658 C CA . SER A 1 83 ? 11.875 6.675 -3.855 1.00 90.00 83 SER A CA 1
ATOM 659 C C . SER A 1 83 ? 10.600 6.518 -4.698 1.00 90.00 83 SER A C 1
ATOM 661 O O . SER A 1 83 ? 9.755 7.412 -4.740 1.00 90.00 83 SER A O 1
ATOM 663 N N . MET A 1 84 ? 10.421 5.364 -5.342 1.00 92.25 84 MET A N 1
ATOM 664 C CA . MET A 1 84 ? 9.260 5.072 -6.182 1.00 92.25 84 MET A CA 1
ATOM 665 C C . MET A 1 84 ? 7.987 4.824 -5.370 1.00 92.25 84 MET A C 1
ATOM 667 O O . MET A 1 84 ? 6.915 5.262 -5.789 1.00 92.25 84 MET A O 1
ATOM 671 N N . ILE A 1 85 ? 8.085 4.203 -4.193 1.00 91.44 85 ILE A N 1
ATOM 672 C CA . ILE A 1 85 ? 6.960 4.087 -3.251 1.00 91.44 85 ILE A CA 1
ATOM 673 C C . ILE A 1 85 ? 6.527 5.478 -2.777 1.00 91.44 85 ILE A C 1
ATOM 675 O O . ILE A 1 85 ? 5.334 5.771 -2.764 1.00 91.44 85 ILE A O 1
ATOM 679 N N . ARG A 1 86 ? 7.476 6.380 -2.485 1.00 89.44 86 ARG A N 1
ATOM 680 C CA . ARG A 1 86 ? 7.160 7.775 -2.137 1.00 89.44 86 ARG A CA 1
ATOM 681 C C . ARG A 1 86 ? 6.431 8.508 -3.266 1.00 89.44 86 ARG A C 1
ATOM 683 O O . ARG A 1 86 ? 5.467 9.214 -3.007 1.00 89.44 86 ARG A O 1
ATOM 690 N N . ILE A 1 87 ? 6.846 8.315 -4.518 1.00 91.94 87 ILE A N 1
ATOM 691 C CA . ILE A 1 87 ? 6.106 8.846 -5.677 1.00 91.94 87 ILE A CA 1
ATOM 692 C C . ILE A 1 87 ? 4.700 8.248 -5.735 1.00 91.94 87 ILE A C 1
ATOM 694 O O . ILE A 1 87 ? 3.742 8.950 -6.039 1.00 91.94 87 ILE A O 1
ATOM 698 N N . GLY A 1 88 ? 4.565 6.959 -5.434 1.00 91.88 88 GLY A N 1
ATOM 699 C CA . GLY A 1 88 ? 3.259 6.327 -5.398 1.00 91.88 88 GLY A CA 1
ATOM 700 C C . GLY A 1 88 ? 2.332 6.915 -4.346 1.00 91.88 88 GLY A C 1
ATOM 701 O O . GLY A 1 88 ? 1.138 7.044 -4.608 1.00 91.88 88 GLY A O 1
ATOM 702 N N . TRP A 1 89 ? 2.879 7.352 -3.213 1.00 89.88 89 TRP A N 1
ATOM 703 C CA . TRP A 1 89 ? 2.119 8.114 -2.231 1.00 89.88 89 TRP A CA 1
ATOM 704 C C . TRP A 1 89 ? 1.584 9.424 -2.776 1.00 89.88 89 TRP A C 1
ATOM 706 O O . TRP A 1 89 ? 0.406 9.706 -2.595 1.00 89.88 89 TRP A O 1
ATOM 716 N N . GLU A 1 90 ? 2.420 10.192 -3.473 1.00 90.75 90 GLU A N 1
ATOM 717 C CA . GLU A 1 90 ? 1.991 11.446 -4.099 1.00 90.75 90 GLU A CA 1
ATOM 718 C C . GLU A 1 90 ? 0.825 11.211 -5.074 1.00 90.75 90 GLU A C 1
ATOM 720 O O . GLU A 1 90 ? -0.093 12.024 -5.149 1.00 90.75 90 GLU A O 1
ATOM 725 N N . GLU A 1 91 ? 0.836 10.104 -5.826 1.00 92.69 91 GLU A N 1
ATOM 726 C CA . GLU A 1 91 ? -0.265 9.764 -6.735 1.00 92.69 91 GLU A CA 1
ATOM 727 C C . GLU A 1 91 ? -1.517 9.287 -5.988 1.00 92.69 91 GLU A C 1
ATOM 729 O O . GLU A 1 91 ? -2.629 9.686 -6.339 1.00 92.69 91 GLU A O 1
ATOM 734 N N . LEU A 1 92 ? -1.361 8.490 -4.930 1.00 91.69 92 LEU A N 1
ATOM 735 C CA . LEU A 1 92 ? -2.482 8.044 -4.108 1.00 91.69 92 LEU A CA 1
ATOM 736 C C . LEU A 1 92 ? -3.151 9.214 -3.377 1.00 91.69 92 LEU A C 1
ATOM 738 O O . LEU A 1 92 ? -4.375 9.300 -3.374 1.00 91.69 92 LEU A O 1
ATOM 742 N N . GLU A 1 93 ? -2.387 10.161 -2.833 1.00 89.69 93 GLU A N 1
ATOM 743 C CA . GLU A 1 93 ? -2.931 11.361 -2.183 1.00 89.69 93 GLU A CA 1
ATOM 744 C C . GLU A 1 93 ? -3.806 12.186 -3.128 1.00 89.69 93 GLU A C 1
ATOM 746 O O . GLU A 1 93 ? -4.863 12.664 -2.718 1.00 89.69 93 GLU A O 1
ATOM 751 N N . LYS A 1 94 ? -3.431 12.296 -4.409 1.00 90.12 94 LYS A N 1
ATOM 752 C CA . LYS A 1 94 ? -4.275 12.957 -5.418 1.00 90.12 94 LYS A CA 1
ATOM 753 C C . LYS A 1 94 ? -5.598 12.224 -5.611 1.00 90.12 94 LYS A C 1
ATOM 755 O O . LYS A 1 94 ? -6.640 12.871 -5.685 1.00 90.12 94 LYS A O 1
ATOM 760 N N . VAL A 1 95 ? -5.568 10.890 -5.682 1.00 90.00 95 VAL A N 1
ATOM 761 C CA . VAL A 1 95 ? -6.782 10.072 -5.833 1.00 90.00 95 VAL A CA 1
ATOM 762 C C . VAL A 1 95 ? -7.675 10.205 -4.600 1.00 90.00 95 VAL A C 1
ATOM 764 O O . VAL A 1 95 ? -8.877 10.418 -4.755 1.00 90.00 95 VAL A O 1
ATOM 767 N N . LEU A 1 96 ? -7.103 10.145 -3.395 1.00 89.25 96 LEU A N 1
ATOM 768 C CA . LEU A 1 96 ? -7.841 10.299 -2.139 1.00 89.25 96 LEU A CA 1
ATOM 769 C C . LEU A 1 96 ? -8.459 11.695 -2.013 1.00 89.25 96 LEU A C 1
ATOM 771 O O . LEU A 1 96 ? -9.641 11.810 -1.707 1.00 89.25 96 LEU A O 1
ATOM 775 N N . ALA A 1 97 ? -7.706 12.755 -2.317 1.00 88.06 97 ALA A N 1
ATOM 776 C CA . ALA A 1 97 ? -8.210 14.127 -2.269 1.00 88.06 97 ALA A CA 1
ATOM 777 C C . ALA A 1 97 ? -9.355 14.359 -3.271 1.00 88.06 97 ALA A C 1
ATOM 779 O O . ALA A 1 97 ? -10.378 14.958 -2.930 1.00 88.06 97 ALA A O 1
ATOM 780 N N . ALA A 1 98 ? -9.218 13.839 -4.494 1.00 89.50 98 ALA A N 1
ATOM 781 C CA . ALA A 1 98 ? -10.247 13.949 -5.527 1.00 89.50 98 ALA A CA 1
ATOM 782 C C . ALA A 1 98 ? -11.530 13.163 -5.196 1.00 89.50 98 ALA A C 1
ATOM 784 O O . ALA A 1 98 ? -12.590 13.486 -5.725 1.00 89.50 98 ALA A O 1
ATOM 785 N N . ASN A 1 99 ? -11.445 12.152 -4.325 1.00 88.12 99 ASN A N 1
ATOM 786 C CA . ASN A 1 99 ? -12.539 11.234 -4.004 1.00 88.12 99 ASN A CA 1
ATOM 787 C C . ASN A 1 99 ? -12.877 11.205 -2.506 1.00 88.12 99 ASN A C 1
ATOM 789 O O . ASN A 1 99 ? -13.401 10.203 -2.028 1.00 88.12 99 ASN A O 1
ATOM 793 N N . HIS A 1 100 ? -12.600 12.281 -1.763 1.00 83.88 100 HIS A N 1
ATOM 794 C CA . HIS A 1 100 ? -12.741 12.316 -0.300 1.00 83.88 100 HIS A CA 1
ATOM 795 C C . HIS A 1 100 ? -14.141 11.911 0.207 1.00 83.88 100 HIS A C 1
ATOM 797 O O . HIS A 1 100 ? -14.244 11.247 1.236 1.00 83.88 100 HIS A O 1
ATOM 803 N N . ASP A 1 101 ? -15.199 12.209 -0.553 1.00 85.25 101 ASP A N 1
ATOM 804 C CA . ASP A 1 101 ? -16.582 11.821 -0.228 1.00 85.25 101 ASP A CA 1
ATOM 805 C C . ASP A 1 101 ? -16.970 10.406 -0.705 1.00 85.25 101 ASP A C 1
ATOM 807 O O . ASP A 1 101 ? -18.036 9.887 -0.365 1.00 85.25 101 ASP A O 1
ATOM 811 N N . ASN A 1 102 ? -16.125 9.751 -1.503 1.00 89.00 102 ASN A N 1
ATOM 812 C CA . ASN A 1 102 ? -16.374 8.427 -2.063 1.00 89.00 102 ASN A CA 1
ATOM 813 C C . ASN A 1 102 ? -15.508 7.367 -1.373 1.00 89.00 102 ASN A C 1
ATOM 815 O O . ASN A 1 102 ? -14.451 6.958 -1.861 1.00 89.00 102 ASN A O 1
ATOM 819 N N . ASN A 1 103 ? -16.015 6.871 -0.242 1.00 88.44 103 ASN A N 1
ATOM 820 C CA . ASN A 1 103 ? -15.352 5.845 0.564 1.00 88.44 103 ASN A CA 1
ATOM 821 C C . ASN A 1 103 ? -14.938 4.609 -0.252 1.00 88.44 103 ASN A C 1
ATOM 823 O O . ASN A 1 103 ? -13.863 4.061 -0.020 1.00 88.44 103 ASN A O 1
ATOM 827 N N . THR A 1 104 ? -15.765 4.170 -1.206 1.00 88.88 104 THR A N 1
ATOM 828 C CA . THR A 1 104 ? -15.475 2.985 -2.024 1.00 88.88 104 THR A CA 1
ATOM 829 C C . THR A 1 104 ? -14.244 3.203 -2.892 1.00 88.88 104 THR A C 1
ATOM 831 O O . THR A 1 104 ? -13.352 2.359 -2.894 1.00 88.88 104 THR A O 1
ATOM 834 N N . VAL A 1 105 ? -14.156 4.340 -3.587 1.00 88.38 105 VAL A N 1
ATOM 835 C CA . VAL A 1 105 ? -12.994 4.653 -4.434 1.00 88.38 105 VAL A CA 1
ATOM 836 C C . VAL A 1 105 ? -11.731 4.807 -3.589 1.00 88.38 105 VAL A C 1
ATOM 838 O O . VAL A 1 105 ? -10.693 4.258 -3.949 1.00 88.38 105 VAL A O 1
ATOM 841 N N . CYS A 1 106 ? -11.822 5.471 -2.433 1.00 89.00 106 CYS A N 1
ATOM 842 C CA . CYS A 1 106 ? -10.690 5.618 -1.517 1.00 89.00 106 CYS A CA 1
ATOM 843 C C . CYS A 1 106 ? -10.142 4.269 -1.034 1.00 89.00 106 CYS A C 1
ATOM 845 O O . CYS A 1 106 ? -8.931 4.051 -1.062 1.00 89.00 106 CYS A O 1
ATOM 847 N N . VAL A 1 107 ? -11.020 3.348 -0.624 1.00 89.19 107 VAL A N 1
ATOM 848 C CA . VAL A 1 107 ? -10.608 2.007 -0.181 1.00 89.19 107 VAL A CA 1
ATOM 849 C C . VAL A 1 107 ? -9.973 1.234 -1.328 1.00 89.19 107 VAL A C 1
ATOM 851 O O . VAL A 1 107 ? -8.878 0.706 -1.167 1.00 89.19 107 VAL A O 1
ATOM 854 N N . VAL A 1 108 ? -10.609 1.223 -2.497 1.00 90.12 108 VAL A N 1
ATOM 855 C CA . VAL A 1 108 ? -10.115 0.511 -3.682 1.00 90.12 108 VAL A CA 1
ATOM 856 C C . VAL A 1 108 ? -8.736 1.028 -4.121 1.00 90.12 108 VAL A C 1
ATOM 858 O O . VAL A 1 108 ? -7.851 0.233 -4.444 1.00 90.12 108 VAL A O 1
ATOM 861 N N . ALA A 1 109 ? -8.505 2.342 -4.067 1.00 91.00 109 ALA A N 1
ATOM 862 C CA . ALA A 1 109 ? -7.202 2.936 -4.363 1.00 91.00 109 ALA A CA 1
ATOM 863 C C . ALA A 1 109 ? -6.129 2.529 -3.334 1.00 91.00 109 ALA A C 1
ATOM 865 O O . ALA A 1 109 ? -5.016 2.163 -3.712 1.00 91.00 109 ALA A O 1
ATOM 866 N N . LEU A 1 110 ? -6.463 2.533 -2.039 1.00 90.25 110 LEU A N 1
ATOM 867 C CA . LEU A 1 110 ? -5.562 2.092 -0.965 1.00 90.25 110 LEU A CA 1
ATOM 868 C C . LEU A 1 110 ? -5.221 0.598 -1.072 1.00 90.25 110 LEU A C 1
ATOM 870 O O . LEU A 1 110 ? -4.068 0.210 -0.883 1.00 90.25 110 LEU A O 1
ATOM 874 N N . GLU A 1 111 ? -6.195 -0.241 -1.423 1.00 89.06 111 GLU A N 1
ATOM 875 C CA . GLU A 1 111 ? -5.980 -1.668 -1.681 1.00 89.06 111 GLU A CA 1
ATOM 876 C C . GLU A 1 111 ? -5.075 -1.903 -2.891 1.00 89.06 111 GLU A C 1
ATOM 878 O O . GLU A 1 111 ? -4.145 -2.707 -2.815 1.00 89.06 111 GLU A O 1
ATOM 883 N N . SER A 1 112 ? -5.299 -1.167 -3.982 1.00 90.81 112 SER A N 1
ATOM 884 C CA . SER A 1 112 ? -4.440 -1.195 -5.171 1.00 90.81 112 SER A CA 1
ATOM 885 C C . SER A 1 112 ? -3.003 -0.802 -4.843 1.00 90.81 112 SER A C 1
ATOM 887 O O . SER A 1 112 ? -2.054 -1.458 -5.279 1.00 90.81 112 SER A O 1
ATOM 889 N N . PHE A 1 113 ? -2.829 0.229 -4.015 1.00 91.56 113 PHE A N 1
ATOM 890 C CA . PHE A 1 113 ? -1.515 0.669 -3.566 1.00 91.56 113 PHE A CA 1
ATOM 891 C C . PHE A 1 113 ? -0.793 -0.423 -2.770 1.00 91.56 113 PHE A C 1
ATOM 893 O O . PHE A 1 113 ? 0.345 -0.755 -3.088 1.00 91.56 113 PHE A O 1
ATOM 900 N N . LEU A 1 114 ? -1.469 -1.052 -1.802 1.00 88.75 114 LEU A N 1
ATOM 901 C CA . LEU A 1 114 ? -0.921 -2.180 -1.033 1.00 88.75 114 LEU A CA 1
ATOM 902 C C . LEU A 1 114 ? -0.621 -3.411 -1.903 1.00 88.75 114 LEU A C 1
ATOM 904 O O . LEU A 1 114 ? 0.311 -4.165 -1.619 1.00 88.75 114 LEU A O 1
ATOM 908 N N . ALA A 1 115 ? -1.409 -3.638 -2.956 1.00 88.31 115 ALA A N 1
ATOM 909 C CA . ALA A 1 115 ? -1.162 -4.711 -3.913 1.00 88.31 115 ALA A CA 1
ATOM 910 C C . ALA A 1 115 ? 0.062 -4.424 -4.797 1.00 88.31 115 ALA A C 1
ATOM 912 O O . ALA A 1 115 ? 0.785 -5.359 -5.142 1.00 88.31 115 ALA A O 1
ATOM 913 N N . THR A 1 116 ? 0.299 -3.152 -5.123 1.00 90.62 116 THR A N 1
ATOM 914 C CA . THR A 1 116 ? 1.355 -2.693 -6.034 1.00 90.62 116 THR A CA 1
ATOM 915 C C . THR A 1 116 ? 2.700 -2.505 -5.339 1.00 90.62 116 THR A C 1
ATOM 917 O O . THR A 1 116 ? 3.734 -2.902 -5.865 1.00 90.62 116 THR A O 1
ATOM 920 N N . CYS A 1 117 ? 2.719 -1.882 -4.163 1.00 89.00 117 CYS A N 1
ATOM 921 C CA . CYS A 1 117 ? 3.950 -1.476 -3.500 1.00 89.00 117 CYS A CA 1
ATOM 922 C C . CYS A 1 117 ? 4.425 -2.559 -2.515 1.00 89.00 117 CYS A C 1
ATOM 924 O O . CYS A 1 117 ? 3.733 -2.838 -1.534 1.00 89.00 117 CYS A O 1
ATOM 926 N N . PRO A 1 118 ? 5.609 -3.170 -2.719 1.00 85.56 118 PRO A N 1
ATOM 927 C CA . PRO A 1 118 ? 6.180 -4.109 -1.759 1.00 85.56 118 PRO A CA 1
ATOM 928 C C . PRO A 1 118 ? 6.679 -3.345 -0.523 1.00 85.56 118 PRO A C 1
ATOM 930 O O . PRO A 1 118 ? 7.788 -2.807 -0.507 1.00 85.56 118 PRO A O 1
ATOM 933 N N . MET A 1 119 ? 5.841 -3.271 0.512 1.00 79.25 119 MET A N 1
ATOM 934 C CA . MET A 1 119 ? 6.120 -2.466 1.702 1.00 79.25 119 MET A CA 1
ATOM 935 C C . MET A 1 119 ? 7.145 -3.150 2.613 1.00 79.25 119 MET A C 1
ATOM 937 O O . MET A 1 119 ? 6.900 -4.234 3.143 1.00 79.25 119 MET A O 1
ATOM 941 N N . GLN A 1 120 ? 8.285 -2.494 2.825 1.00 73.44 120 GLN A N 1
ATOM 942 C CA . GLN A 1 120 ? 9.207 -2.813 3.920 1.00 73.44 120 GLN A CA 1
ATOM 943 C C . GLN A 1 120 ? 8.857 -1.996 5.169 1.00 73.44 120 GLN A C 1
ATOM 945 O O . GLN A 1 120 ? 8.027 -1.094 5.095 1.00 73.44 120 GLN A O 1
ATOM 950 N N . VAL A 1 121 ? 9.495 -2.286 6.309 1.00 67.00 121 VAL A N 1
ATOM 951 C CA . VAL A 1 121 ? 9.209 -1.617 7.594 1.00 67.00 121 VAL A CA 1
ATOM 952 C C . VAL A 1 121 ? 9.243 -0.090 7.462 1.00 67.00 121 VAL A C 1
ATOM 954 O O . VAL A 1 121 ? 8.287 0.561 7.860 1.00 67.00 121 VAL A O 1
ATOM 957 N N . GLU A 1 122 ? 10.273 0.480 6.830 1.00 69.81 122 GLU A N 1
ATOM 958 C CA . GLU A 1 122 ? 10.383 1.935 6.625 1.00 69.81 122 GLU A CA 1
ATOM 959 C C . GLU A 1 122 ? 9.237 2.493 5.767 1.00 69.81 122 GLU A C 1
ATOM 961 O O . GLU A 1 122 ? 8.607 3.479 6.128 1.00 69.81 122 GLU A O 1
ATOM 966 N N . SER A 1 123 ? 8.887 1.816 4.669 1.00 73.25 123 SER A N 1
ATOM 967 C CA . SER A 1 123 ? 7.762 2.216 3.810 1.00 73.25 123 SER A CA 1
ATOM 968 C C . SER A 1 123 ? 6.401 2.053 4.493 1.00 73.25 123 SER A C 1
ATOM 970 O O . SER A 1 123 ? 5.449 2.762 4.162 1.00 73.25 123 SER A O 1
ATOM 972 N N . MET A 1 124 ? 6.298 1.126 5.449 1.00 75.38 124 MET A N 1
ATOM 973 C CA . MET A 1 124 ? 5.116 0.989 6.291 1.00 75.38 124 MET A CA 1
ATOM 974 C C . MET A 1 124 ? 4.970 2.171 7.245 1.00 75.38 124 MET A C 1
ATOM 976 O O . MET A 1 124 ? 3.832 2.499 7.571 1.00 75.38 124 MET A O 1
ATOM 980 N N . VAL A 1 125 ? 6.064 2.814 7.686 1.00 73.25 125 VAL A N 1
ATOM 981 C CA . VAL A 1 125 ? 6.000 3.987 8.587 1.00 73.25 125 VAL A CA 1
ATOM 982 C C . VAL A 1 125 ? 5.238 5.094 7.905 1.00 73.25 125 VAL A C 1
ATOM 984 O O . VAL A 1 125 ? 4.186 5.511 8.391 1.00 73.25 125 VAL A O 1
ATOM 987 N N . ASP A 1 126 ? 5.704 5.452 6.715 1.00 75.12 126 ASP A N 1
ATOM 988 C CA . ASP A 1 126 ? 5.074 6.469 5.891 1.00 75.12 126 ASP A CA 1
ATOM 989 C C . ASP A 1 126 ? 3.616 6.099 5.575 1.00 75.12 126 ASP A C 1
ATOM 991 O O . ASP A 1 126 ? 2.744 6.967 5.585 1.00 75.12 126 ASP A O 1
ATOM 995 N N . PHE A 1 127 ? 3.320 4.809 5.345 1.00 81.00 127 PHE A N 1
ATOM 996 C CA . PHE A 1 127 ? 1.947 4.348 5.111 1.00 81.00 127 PHE A CA 1
ATOM 997 C C . PHE A 1 127 ? 1.040 4.552 6.310 1.00 81.00 127 PHE A C 1
ATOM 999 O O . PHE A 1 127 ? -0.090 5.016 6.155 1.00 81.00 127 PHE A O 1
ATOM 1006 N N . ILE A 1 128 ? 1.499 4.205 7.506 1.00 77.19 128 ILE A N 1
ATOM 1007 C CA . ILE A 1 128 ? 0.695 4.361 8.714 1.00 77.19 128 ILE A CA 1
ATOM 1008 C C . ILE A 1 128 ? 0.484 5.830 9.014 1.00 77.19 128 ILE A C 1
ATOM 1010 O O . ILE A 1 128 ? -0.656 6.238 9.212 1.00 77.19 128 ILE A O 1
ATOM 1014 N N . GLU A 1 129 ? 1.562 6.613 9.043 1.00 76.69 129 GLU A N 1
ATOM 1015 C CA . GLU A 1 129 ? 1.473 8.035 9.351 1.00 76.69 129 GLU A CA 1
ATOM 1016 C C . GLU A 1 129 ? 0.481 8.700 8.408 1.00 76.69 129 GLU A C 1
ATOM 1018 O O . GLU A 1 129 ? -0.462 9.337 8.870 1.00 76.69 129 GLU A O 1
ATOM 1023 N N . ARG A 1 130 ? 0.590 8.461 7.098 1.00 78.12 130 ARG A N 1
ATOM 1024 C CA . ARG A 1 130 ? -0.329 9.052 6.120 1.00 78.12 130 ARG A CA 1
ATOM 1025 C C . ARG A 1 130 ? -1.747 8.502 6.241 1.00 78.12 130 ARG A C 1
ATOM 1027 O O . ARG A 1 130 ? -2.680 9.285 6.337 1.00 78.12 130 ARG A O 1
ATOM 1034 N N . THR A 1 131 ? -1.958 7.189 6.330 1.00 78.00 131 THR A N 1
ATOM 1035 C CA . THR A 1 131 ? -3.331 6.642 6.420 1.00 78.00 131 THR A CA 1
ATOM 1036 C C . THR A 1 131 ? -4.057 6.978 7.725 1.00 78.00 131 THR A C 1
ATOM 1038 O O . THR A 1 131 ? -5.286 7.053 7.722 1.00 78.00 131 THR A O 1
ATOM 1041 N N . MET A 1 132 ? -3.333 7.219 8.821 1.00 72.88 132 MET A N 1
ATOM 1042 C CA . MET A 1 132 ? -3.922 7.603 10.112 1.00 72.88 132 MET A CA 1
ATOM 1043 C C . MET A 1 132 ? -4.099 9.122 10.262 1.00 72.88 132 MET A C 1
ATOM 1045 O O . MET A 1 132 ? -5.010 9.566 10.969 1.00 72.88 132 MET A O 1
ATOM 1049 N N . THR A 1 133 ? -3.265 9.928 9.592 1.00 69.88 133 THR A N 1
ATOM 1050 C CA . THR A 1 133 ? -3.332 11.403 9.643 1.00 69.88 133 THR A CA 1
ATOM 1051 C C . THR A 1 133 ? -4.137 12.030 8.508 1.00 69.88 133 THR A C 1
ATOM 1053 O O . THR A 1 133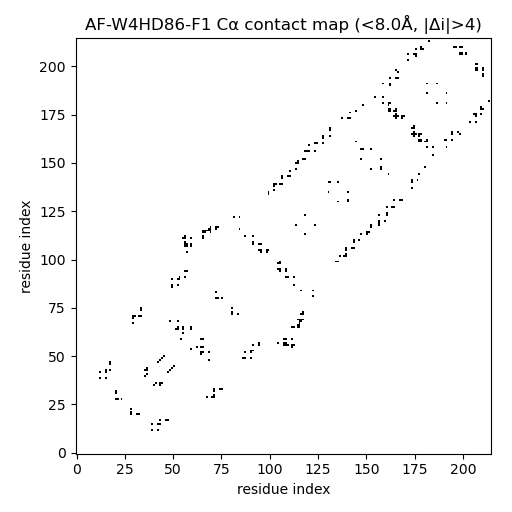 ? -4.659 13.129 8.690 1.00 69.88 133 THR A O 1
ATOM 1056 N N . CYS A 1 134 ? -4.300 11.350 7.369 1.00 72.75 134 CYS A N 1
ATOM 1057 C CA . CYS A 1 134 ? -5.190 11.800 6.303 1.00 72.75 134 CYS A CA 1
ATOM 1058 C C . CYS A 1 134 ? -6.638 11.885 6.801 1.00 72.75 134 CYS A C 1
ATOM 1060 O O . CYS A 1 134 ? -7.084 11.078 7.624 1.00 72.75 134 CYS A O 1
ATOM 1062 N N . ASP A 1 135 ? -7.398 12.831 6.248 1.00 76.88 135 ASP A N 1
ATOM 1063 C CA . ASP A 1 135 ? -8.817 13.034 6.559 1.00 76.88 135 ASP A CA 1
ATOM 1064 C C . ASP A 1 135 ? -9.696 11.958 5.892 1.00 76.88 135 ASP A C 1
ATOM 1066 O O . ASP A 1 135 ? -10.486 12.203 4.986 1.00 76.88 135 ASP A O 1
ATOM 1070 N N . LEU A 1 136 ? -9.468 10.705 6.286 1.00 82.75 136 LEU A N 1
ATOM 1071 C CA . LEU A 1 136 ? -10.242 9.544 5.874 1.00 82.75 136 LEU A CA 1
ATOM 1072 C C . LEU A 1 136 ? -11.367 9.304 6.873 1.00 82.75 136 LEU A C 1
ATOM 1074 O O . LEU A 1 136 ? -11.144 9.300 8.089 1.00 82.75 136 LEU A O 1
ATOM 1078 N N . SER A 1 137 ? -12.559 9.002 6.358 1.00 86.00 137 SER A N 1
ATOM 1079 C CA . SER A 1 137 ? -13.692 8.611 7.191 1.00 86.00 137 SER A CA 1
ATOM 1080 C C . SER A 1 137 ? -13.371 7.364 8.030 1.00 86.00 137 SER A C 1
ATOM 1082 O O . SER A 1 137 ? -12.542 6.522 7.668 1.00 86.00 137 SER A O 1
ATOM 1084 N N . LYS A 1 138 ? -14.063 7.209 9.166 1.00 86.38 138 LYS A N 1
ATOM 1085 C CA . LYS A 1 138 ? -13.875 6.054 10.065 1.00 86.38 138 LYS A CA 1
ATOM 1086 C C . LYS A 1 138 ? -14.088 4.717 9.352 1.00 86.38 138 LYS A C 1
ATOM 1088 O O . LYS A 1 138 ? -13.389 3.751 9.654 1.00 86.38 138 LYS A O 1
ATOM 1093 N N . ASP A 1 139 ? -15.025 4.669 8.408 1.00 87.56 139 ASP A N 1
ATOM 1094 C CA . ASP A 1 139 ? -15.318 3.464 7.634 1.00 87.56 139 ASP A CA 1
ATOM 1095 C C . ASP A 1 139 ? -14.186 3.124 6.665 1.00 87.56 139 ASP A C 1
ATOM 1097 O O . ASP A 1 139 ? -13.803 1.957 6.577 1.00 87.56 139 ASP A O 1
ATOM 1101 N N . VAL A 1 140 ? -13.591 4.129 6.009 1.00 87.62 140 VAL A N 1
ATOM 1102 C CA . VAL A 1 140 ? -12.412 3.930 5.153 1.00 87.62 140 VAL A CA 1
ATOM 1103 C C . VAL A 1 140 ? -11.244 3.423 5.988 1.00 87.62 140 VAL A C 1
ATOM 1105 O O . VAL A 1 140 ? -10.692 2.377 5.665 1.00 87.62 140 VAL A O 1
ATOM 1108 N N . ARG A 1 141 ? -10.913 4.077 7.111 1.00 88.12 141 ARG A N 1
ATOM 1109 C CA . ARG A 1 141 ? -9.815 3.633 7.996 1.00 88.12 141 ARG A CA 1
ATOM 1110 C C . ARG A 1 141 ? -10.010 2.192 8.471 1.00 88.12 141 ARG A C 1
ATOM 1112 O O . ARG A 1 141 ? -9.074 1.395 8.442 1.00 88.12 141 ARG A O 1
ATOM 1119 N N . LYS A 1 142 ? -11.237 1.822 8.851 1.00 89.06 142 LYS A N 1
ATOM 1120 C CA . LYS A 1 142 ? -11.581 0.446 9.238 1.00 89.06 142 LYS A CA 1
ATOM 1121 C C . LYS A 1 142 ? -11.359 -0.547 8.093 1.00 89.06 142 LYS A C 1
ATOM 1123 O O . LYS A 1 142 ? -10.811 -1.625 8.327 1.00 89.06 142 LYS A O 1
ATOM 1128 N N . GLN A 1 143 ? -11.786 -0.207 6.878 1.00 89.44 143 GLN A N 1
ATOM 1129 C CA . GLN A 1 143 ? -11.580 -1.058 5.704 1.00 89.44 143 GLN A CA 1
ATOM 1130 C C . GLN A 1 143 ? -10.092 -1.182 5.367 1.00 89.44 143 GLN A C 1
ATOM 1132 O O . GLN A 1 143 ? -9.622 -2.297 5.191 1.00 89.44 143 GLN A O 1
ATOM 1137 N N . VAL A 1 144 ? -9.318 -0.098 5.436 1.00 88.38 144 VAL A N 1
ATOM 1138 C CA . VAL A 1 144 ? -7.856 -0.127 5.244 1.00 88.38 144 VAL A CA 1
ATOM 1139 C C . VAL A 1 144 ? -7.182 -1.065 6.244 1.00 88.38 144 VAL A C 1
ATOM 1141 O O . VAL A 1 144 ? -6.387 -1.909 5.843 1.00 88.38 144 VAL A O 1
ATOM 1144 N N . MET A 1 145 ? -7.539 -0.994 7.532 1.00 89.88 145 MET A N 1
ATOM 1145 C CA . MET A 1 145 ? -7.032 -1.930 8.547 1.00 89.88 145 MET A CA 1
ATOM 1146 C C . MET A 1 145 ? -7.337 -3.392 8.180 1.00 89.88 145 MET A C 1
ATOM 1148 O O . MET A 1 145 ? -6.495 -4.274 8.352 1.00 89.88 145 MET A O 1
ATOM 1152 N N . GLN A 1 146 ? -8.531 -3.663 7.648 1.00 91.00 146 GLN A N 1
ATOM 1153 C CA . GLN A 1 146 ? -8.913 -4.994 7.174 1.00 91.00 146 GLN A CA 1
ATOM 1154 C C . GLN A 1 146 ? -8.109 -5.428 5.941 1.00 91.00 146 GLN A C 1
ATOM 1156 O O . GLN A 1 146 ? -7.697 -6.589 5.863 1.00 91.00 146 GLN A O 1
ATOM 1161 N N . SER A 1 147 ? -7.858 -4.521 5.000 1.00 88.56 147 SER A N 1
ATOM 1162 C CA . SER A 1 147 ? -7.047 -4.784 3.812 1.00 88.56 147 SER A CA 1
ATOM 1163 C C . SER A 1 147 ? -5.591 -5.058 4.187 1.00 88.56 147 SER A C 1
ATOM 1165 O O . SER A 1 147 ? -5.021 -6.033 3.702 1.00 88.56 147 SER A O 1
ATOM 1167 N N . VAL A 1 148 ? -5.015 -4.305 5.132 1.00 88.88 148 VAL A N 1
ATOM 1168 C CA . VAL A 1 148 ? -3.666 -4.564 5.668 1.00 88.88 148 VAL A CA 1
ATOM 1169 C C . VAL A 1 148 ? -3.582 -5.942 6.324 1.00 88.88 148 VAL A C 1
ATOM 1171 O O . VAL A 1 148 ? -2.632 -6.684 6.083 1.00 88.88 148 VAL A O 1
ATOM 1174 N N . TYR A 1 149 ? -4.591 -6.352 7.095 1.00 88.06 149 TYR A N 1
ATOM 1175 C CA . TYR A 1 149 ? -4.605 -7.697 7.680 1.00 88.06 149 TYR A CA 1
ATOM 1176 C C . TYR A 1 149 ? -4.570 -8.800 6.603 1.00 88.06 149 TYR A C 1
ATOM 1178 O O . TYR A 1 149 ? -3.843 -9.789 6.733 1.00 88.06 149 TYR A O 1
ATOM 1186 N N . ARG A 1 150 ? -5.338 -8.616 5.520 1.00 87.31 150 ARG A N 1
ATOM 1187 C CA . ARG A 1 150 ? -5.520 -9.604 4.442 1.00 87.31 150 ARG A CA 1
ATOM 1188 C C . ARG A 1 150 ? -4.423 -9.605 3.384 1.00 87.31 150 ARG A C 1
ATOM 1190 O O . ARG A 1 150 ? -4.242 -10.621 2.721 1.00 87.31 150 ARG A O 1
ATOM 1197 N N . CYS A 1 151 ? -3.734 -8.488 3.184 1.00 82.31 151 CYS A N 1
ATOM 1198 C CA . CYS A 1 151 ? -2.758 -8.363 2.109 1.00 82.31 151 CYS A CA 1
ATOM 1199 C C . CYS A 1 151 ? -1.536 -9.269 2.330 1.00 82.31 151 CYS A C 1
ATOM 1201 O O . CYS A 1 151 ? -1.257 -9.721 3.442 1.00 82.31 151 CYS A O 1
ATOM 1203 N N . ASN A 1 152 ? -0.788 -9.533 1.260 1.00 79.44 152 ASN A N 1
ATOM 1204 C CA . ASN A 1 152 ? 0.438 -10.329 1.316 1.00 79.44 152 ASN A CA 1
ATOM 1205 C C . ASN A 1 152 ? 1.642 -9.467 1.744 1.00 79.44 152 ASN A C 1
ATOM 1207 O O . ASN A 1 152 ? 2.565 -9.225 0.961 1.00 79.44 152 ASN A O 1
ATOM 1211 N N . LEU A 1 153 ? 1.565 -8.931 2.962 1.00 80.00 153 LEU A N 1
ATOM 1212 C CA . LEU A 1 153 ? 2.674 -8.315 3.691 1.00 80.00 153 LEU A CA 1
ATOM 1213 C C . LEU A 1 153 ? 3.214 -9.300 4.729 1.00 80.00 153 LEU A C 1
ATOM 1215 O O . LEU A 1 153 ? 2.477 -10.181 5.177 1.00 80.00 153 LEU A O 1
ATOM 1219 N N . SER A 1 154 ? 4.473 -9.125 5.137 1.00 78.75 154 SER A N 1
ATOM 1220 C CA . SER A 1 154 ? 5.040 -9.918 6.228 1.00 78.75 154 SER A CA 1
ATOM 1221 C C . SER A 1 154 ? 4.261 -9.700 7.527 1.00 78.75 154 SER A C 1
ATOM 1223 O O . SER A 1 154 ? 3.713 -8.618 7.770 1.00 78.75 154 SER A O 1
ATOM 1225 N N . ASP A 1 155 ? 4.238 -10.719 8.386 1.00 82.06 155 ASP A N 1
ATOM 1226 C CA . ASP A 1 155 ? 3.570 -10.612 9.683 1.00 82.06 155 ASP A CA 1
ATOM 1227 C C . ASP A 1 155 ? 4.156 -9.472 10.521 1.00 82.06 155 ASP A C 1
ATOM 1229 O O . ASP A 1 155 ? 3.407 -8.748 11.169 1.00 82.06 155 ASP A O 1
ATOM 1233 N N . ASP A 1 156 ? 5.463 -9.223 10.435 1.00 79.25 156 ASP A N 1
ATOM 1234 C CA . ASP A 1 156 ? 6.115 -8.105 11.126 1.00 79.25 156 ASP A CA 1
ATOM 1235 C C . ASP A 1 156 ? 5.637 -6.737 10.629 1.00 79.25 156 ASP A C 1
ATOM 1237 O O . ASP A 1 156 ? 5.338 -5.863 11.442 1.00 79.25 156 ASP A O 1
ATOM 1241 N N . ALA A 1 157 ? 5.471 -6.555 9.315 1.00 79.25 157 ALA A N 1
ATOM 1242 C CA . ALA A 1 157 ? 4.937 -5.316 8.749 1.00 79.25 157 ALA A CA 1
ATOM 1243 C C . ALA A 1 157 ? 3.489 -5.063 9.202 1.00 79.25 157 ALA A C 1
ATOM 1245 O O . ALA A 1 157 ? 3.140 -3.951 9.604 1.00 79.25 157 ALA A O 1
ATOM 1246 N N . LYS A 1 158 ? 2.651 -6.106 9.193 1.00 84.81 158 LYS A N 1
ATOM 1247 C CA . LYS A 1 158 ? 1.261 -6.036 9.669 1.00 84.81 158 LYS A CA 1
ATOM 1248 C C . LYS A 1 158 ? 1.180 -5.761 11.171 1.00 84.81 158 LYS A C 1
ATOM 1250 O O . LYS A 1 158 ? 0.400 -4.913 11.596 1.00 84.81 158 LYS A O 1
ATOM 1255 N N . ARG A 1 159 ? 1.998 -6.441 11.981 1.00 82.62 159 ARG A N 1
ATOM 1256 C CA . ARG A 1 159 ? 2.098 -6.213 13.434 1.00 82.62 159 ARG A CA 1
ATOM 1257 C C . ARG A 1 159 ? 2.434 -4.765 13.720 1.00 82.62 159 ARG A C 1
ATOM 1259 O O . ARG A 1 159 ? 1.744 -4.107 14.495 1.00 82.62 159 ARG A O 1
ATOM 1266 N N . TRP A 1 160 ? 3.478 -4.275 13.065 1.00 82.25 160 TRP A N 1
ATOM 1267 C CA . TRP A 1 160 ? 3.952 -2.918 13.244 1.00 82.25 160 TRP A CA 1
ATOM 1268 C C . TRP A 1 160 ? 2.874 -1.896 12.845 1.00 82.25 160 TRP A C 1
ATOM 1270 O O . TRP A 1 160 ? 2.610 -0.968 13.609 1.00 82.25 160 TRP A O 1
ATOM 1280 N N . TYR A 1 161 ? 2.136 -2.152 11.756 1.00 85.88 161 TYR A N 1
ATOM 1281 C CA . TYR A 1 161 ? 0.948 -1.380 11.381 1.00 85.88 161 TYR A CA 1
ATOM 1282 C C . TYR A 1 161 ? -0.097 -1.293 12.496 1.00 85.88 161 TYR A C 1
ATOM 1284 O O . TYR A 1 161 ? -0.489 -0.195 12.889 1.00 85.88 161 TYR A O 1
ATOM 1292 N N . PHE A 1 162 ? -0.542 -2.426 13.043 1.00 87.62 162 PHE A N 1
ATOM 1293 C CA . PHE A 1 162 ? -1.600 -2.415 14.057 1.00 87.62 162 PHE A CA 1
ATOM 1294 C C . PHE A 1 162 ? -1.142 -1.856 15.408 1.00 87.62 162 PHE A C 1
ATOM 1296 O O . PHE A 1 162 ? -1.932 -1.206 16.094 1.00 87.62 162 PHE A O 1
ATOM 1303 N N . VAL A 1 163 ? 0.128 -2.049 15.777 1.00 84.12 163 VAL A N 1
ATOM 1304 C CA . VAL A 1 163 ? 0.720 -1.426 16.971 1.00 84.12 163 VAL A CA 1
ATOM 1305 C C . VAL A 1 163 ? 0.686 0.095 16.857 1.00 84.12 163 VAL A C 1
ATOM 1307 O O . VAL A 1 163 ? 0.228 0.769 17.780 1.00 84.12 163 VAL A O 1
ATOM 1310 N N . GLN A 1 164 ? 1.115 0.644 15.722 1.00 83.12 164 GLN A N 1
ATOM 1311 C CA . GLN A 1 164 ? 1.083 2.089 15.500 1.00 83.12 164 GLN A CA 1
ATOM 1312 C C . GLN A 1 164 ? -0.346 2.617 15.363 1.00 83.12 164 GLN A C 1
ATOM 1314 O O . GLN A 1 164 ? -0.667 3.659 15.925 1.00 83.12 164 GLN A O 1
ATOM 1319 N N . ALA A 1 165 ? -1.240 1.874 14.705 1.00 84.62 165 ALA A N 1
ATOM 1320 C CA . ALA A 1 165 ? -2.658 2.218 14.636 1.00 84.62 165 ALA A CA 1
ATOM 1321 C C . ALA A 1 165 ? -3.277 2.358 16.036 1.00 84.62 165 ALA A C 1
ATOM 1323 O O . ALA A 1 165 ? -4.024 3.294 16.290 1.00 84.62 165 ALA A O 1
ATOM 1324 N N . MET A 1 166 ? -2.933 1.481 16.985 1.00 84.31 166 MET A N 1
ATOM 1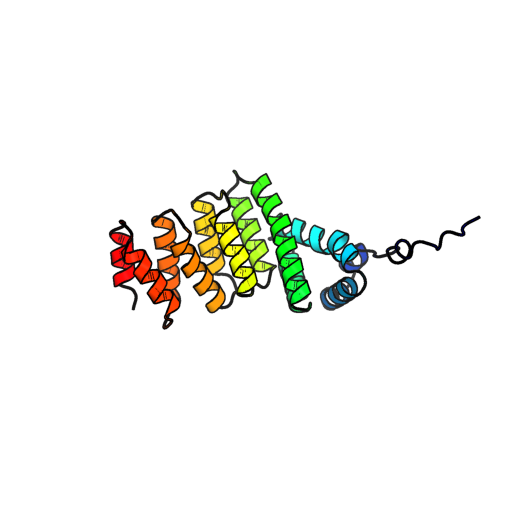325 C CA . MET A 1 166 ? -3.378 1.636 18.374 1.00 84.31 166 MET A CA 1
ATOM 1326 C C . MET A 1 166 ? -2.850 2.916 19.032 1.00 84.31 166 MET A C 1
ATOM 1328 O O . MET A 1 166 ? -3.535 3.491 19.874 1.00 84.31 166 MET A O 1
ATOM 1332 N N . GLN A 1 167 ? -1.636 3.352 18.700 1.00 80.12 167 GLN A N 1
ATOM 1333 C CA . GLN A 1 167 ? -0.999 4.508 19.335 1.00 80.12 167 GLN A CA 1
ATOM 1334 C C . GLN A 1 167 ? -1.463 5.841 18.741 1.00 80.12 167 GLN A C 1
ATOM 1336 O O . GLN A 1 167 ? -1.716 6.785 19.487 1.00 80.12 167 GLN A O 1
ATOM 1341 N N . LEU A 1 168 ? -1.575 5.912 17.416 1.00 81.62 168 LEU A N 1
ATOM 1342 C CA . LEU A 1 168 ? -1.863 7.144 16.682 1.00 81.62 168 LEU A CA 1
ATOM 1343 C C . LEU A 1 168 ? -3.361 7.408 16.545 1.00 81.62 168 LEU A C 1
ATOM 1345 O O . LEU A 1 168 ? -3.780 8.562 16.451 1.00 81.62 168 LEU A O 1
ATOM 1349 N N . GLU A 1 169 ? -4.186 6.359 16.543 1.00 82.50 169 GLU A N 1
ATOM 1350 C CA . GLU A 1 169 ? -5.589 6.526 16.210 1.00 82.50 169 GLU A CA 1
ATOM 1351 C C . GLU A 1 169 ? -6.390 7.081 17.383 1.00 82.50 169 GLU A C 1
ATOM 1353 O O . GLU A 1 169 ? -6.456 6.496 18.464 1.00 82.50 169 GLU A O 1
ATOM 1358 N N . SER A 1 170 ? -7.039 8.225 17.170 1.00 79.94 170 SER A N 1
ATOM 1359 C CA . SER A 1 170 ? -7.733 8.969 18.228 1.00 79.94 170 SER A CA 1
ATOM 1360 C C . SER A 1 170 ? -9.046 8.309 18.669 1.00 79.94 170 SER A C 1
ATOM 1362 O O . SER A 1 170 ? -9.459 8.449 19.825 1.00 79.94 170 SER A O 1
ATOM 1364 N N . THR A 1 171 ? -9.683 7.539 17.783 1.00 83.69 171 THR A N 1
ATOM 1365 C CA . THR A 1 171 ? -10.983 6.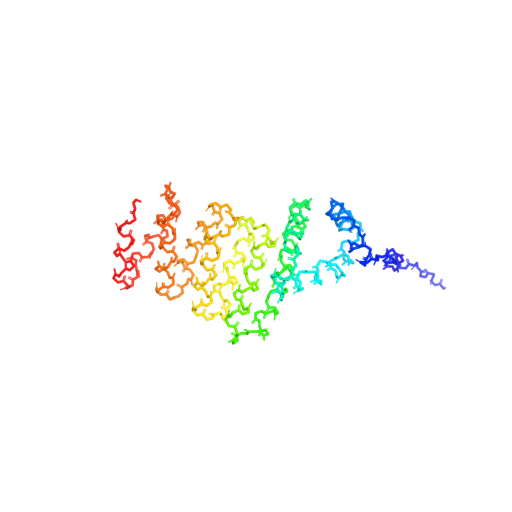902 18.028 1.00 83.69 171 THR A CA 1
ATOM 1366 C C . THR A 1 171 ? -10.812 5.537 18.696 1.00 83.69 171 THR A C 1
ATOM 1368 O O . THR A 1 171 ? -10.303 4.601 18.082 1.00 83.69 171 THR A O 1
ATOM 1371 N N . SER A 1 172 ? -11.340 5.381 19.915 1.00 82.88 172 SER A N 1
ATOM 1372 C CA . SER A 1 172 ? -11.264 4.129 20.690 1.00 82.88 172 SER A CA 1
ATOM 1373 C C . SER A 1 172 ? -11.760 2.900 19.922 1.00 82.88 172 SER A C 1
ATOM 1375 O O . SER A 1 172 ? -11.110 1.867 19.947 1.00 82.88 172 SER A O 1
ATOM 1377 N N . HIS A 1 173 ? -12.856 3.014 19.168 1.00 85.56 173 HIS A N 1
ATOM 1378 C CA . HIS A 1 173 ? -13.388 1.911 18.359 1.00 85.56 173 HIS A CA 1
ATOM 1379 C C . HIS A 1 173 ? -12.409 1.412 17.276 1.00 85.56 173 HIS A C 1
ATOM 1381 O O . HIS A 1 173 ? -12.359 0.218 16.992 1.00 85.56 173 HIS A O 1
ATOM 1387 N N . LEU A 1 174 ? -11.623 2.300 16.657 1.00 86.19 174 LEU A N 1
ATOM 1388 C CA . LEU A 1 174 ? -10.617 1.887 15.671 1.00 86.19 174 LEU A CA 1
ATOM 1389 C C . LEU A 1 174 ? -9.387 1.275 16.356 1.00 86.19 174 LEU A C 1
ATOM 1391 O O . LEU A 1 174 ? -8.839 0.301 15.844 1.00 86.19 174 LEU A O 1
ATOM 1395 N N . ARG A 1 175 ? -9.030 1.749 17.559 1.00 86.75 175 ARG A N 1
ATOM 1396 C CA . ARG A 1 175 ? -8.032 1.081 18.413 1.00 86.75 175 ARG A CA 1
ATOM 1397 C C . ARG A 1 175 ? -8.476 -0.330 18.822 1.00 86.75 175 ARG A C 1
ATOM 1399 O O . ARG A 1 175 ? -7.669 -1.252 18.751 1.00 86.75 175 ARG A O 1
ATOM 1406 N N . GLU A 1 176 ? -9.757 -0.521 19.163 1.00 86.50 176 GLU A N 1
ATOM 1407 C CA . GLU A 1 176 ? -10.356 -1.844 19.446 1.00 86.50 176 GLU A CA 1
ATOM 1408 C C . GLU A 1 176 ? -10.224 -2.773 18.236 1.00 86.50 176 GLU A C 1
ATOM 1410 O O . GLU A 1 176 ? -9.880 -3.948 18.374 1.00 86.50 176 GLU A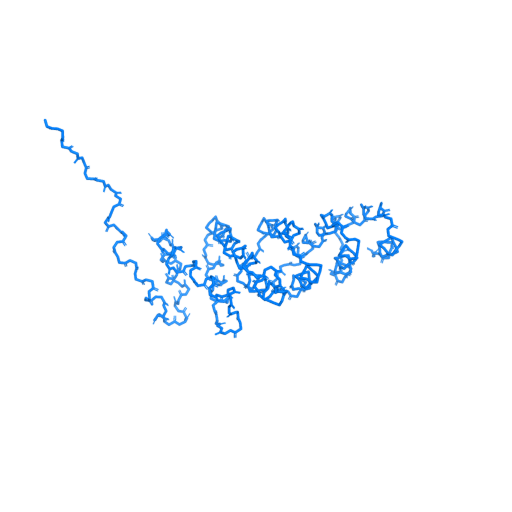 O 1
ATOM 1415 N N . PHE A 1 177 ? -10.461 -2.238 17.038 1.00 88.50 177 PHE A N 1
ATOM 1416 C CA . PHE A 1 177 ? -10.357 -2.994 15.796 1.00 88.50 177 PHE A CA 1
ATOM 1417 C C . PHE A 1 177 ? -8.915 -3.433 15.503 1.00 88.50 177 PHE A C 1
ATOM 1419 O O . PHE A 1 177 ? -8.687 -4.600 15.183 1.00 88.50 177 PHE A O 1
ATOM 1426 N N . ALA A 1 178 ? -7.940 -2.534 15.675 1.00 88.06 178 ALA A N 1
ATOM 1427 C CA . ALA A 1 178 ? -6.519 -2.844 15.524 1.00 88.06 178 ALA A CA 1
ATOM 1428 C C . ALA A 1 178 ? -6.042 -3.899 16.540 1.00 88.06 178 ALA A C 1
ATOM 1430 O O . ALA A 1 178 ? -5.392 -4.874 16.157 1.00 88.06 178 ALA A O 1
ATOM 1431 N N . LEU A 1 179 ? -6.439 -3.769 17.813 1.00 86.06 179 LEU A N 1
ATOM 1432 C CA . LEU A 1 179 ? -6.135 -4.753 18.857 1.00 86.06 179 LEU A CA 1
ATOM 1433 C C . LEU A 1 179 ? -6.715 -6.136 18.525 1.00 86.06 179 LEU A C 1
ATOM 1435 O O . LEU A 1 179 ? -6.039 -7.150 18.689 1.00 86.06 179 LEU A O 1
ATOM 1439 N N . GLY A 1 180 ? -7.942 -6.178 18.000 1.00 87.19 180 GLY A N 1
ATOM 1440 C CA . GLY A 1 180 ? -8.576 -7.420 17.564 1.00 87.19 180 GLY A CA 1
ATOM 1441 C C . GLY A 1 180 ? -7.834 -8.127 16.424 1.00 87.19 180 GLY A C 1
ATOM 1442 O O . GLY A 1 180 ? -7.893 -9.353 16.341 1.00 87.19 180 GLY A O 1
ATOM 1443 N N . TYR A 1 181 ? -7.123 -7.401 15.552 1.00 88.50 181 TYR A N 1
ATOM 1444 C CA . TYR A 1 181 ? -6.248 -8.027 14.554 1.00 88.50 181 TYR A CA 1
ATOM 1445 C C . TYR A 1 181 ? -4.932 -8.511 15.151 1.00 88.50 181 TYR A C 1
ATOM 1447 O O . TYR A 1 181 ? -4.524 -9.621 14.825 1.00 88.50 181 TYR A O 1
ATOM 1455 N N . LEU A 1 182 ? -4.317 -7.757 16.067 1.00 85.62 182 LEU A N 1
ATOM 1456 C CA . LEU A 1 182 ? -3.110 -8.211 16.770 1.00 85.62 182 LEU A CA 1
ATOM 1457 C C . LEU A 1 182 ? -3.347 -9.518 17.533 1.00 85.62 182 LEU A C 1
ATOM 1459 O O . LEU A 1 182 ? -2.532 -10.427 17.432 1.00 85.62 182 LEU A O 1
ATOM 1463 N N . GLN A 1 183 ? -4.488 -9.653 18.218 1.00 82.00 183 GLN A N 1
ATOM 1464 C CA . GLN A 1 183 ? -4.861 -10.891 18.922 1.00 82.00 183 GLN A CA 1
ATOM 1465 C C . GLN A 1 183 ? -4.948 -12.102 17.987 1.00 82.00 183 GLN A C 1
ATOM 1467 O O . GLN A 1 183 ? -4.624 -13.218 18.377 1.00 82.00 183 GLN A O 1
ATOM 1472 N N . LYS A 1 184 ? -5.374 -11.895 16.736 1.00 85.62 184 LYS A N 1
ATOM 1473 C CA . LYS A 1 184 ? -5.485 -12.966 15.735 1.00 85.62 184 LYS A CA 1
ATOM 1474 C C . LYS A 1 184 ? -4.148 -13.364 15.115 1.00 85.62 184 LYS A C 1
ATOM 1476 O O . LYS A 1 184 ? -4.108 -14.364 14.409 1.00 85.62 184 LYS A O 1
ATOM 1481 N N . MET A 1 185 ? -3.095 -12.570 15.302 1.00 80.44 185 MET A N 1
ATOM 1482 C CA . MET A 1 185 ? -1.779 -12.795 14.695 1.00 80.44 185 MET A CA 1
ATOM 1483 C C . MET A 1 185 ? -0.828 -13.631 15.572 1.00 80.44 185 MET A C 1
ATOM 1485 O O . MET A 1 185 ? 0.341 -13.736 15.210 1.00 80.44 185 MET A O 1
ATOM 1489 N N . ASP A 1 186 ? -1.327 -14.198 16.683 1.00 66.69 186 ASP A N 1
ATOM 1490 C CA . ASP A 1 186 ? -0.627 -15.080 17.639 1.00 66.69 186 ASP A CA 1
ATOM 1491 C C . ASP A 1 186 ? 0.780 -14.571 18.017 1.00 66.69 186 ASP A C 1
ATOM 1493 O O . ASP A 1 186 ? 1.800 -14.957 17.442 1.00 66.69 186 ASP A O 1
ATOM 1497 N N . LEU A 1 187 ? 0.827 -13.584 18.918 1.00 59.88 187 LEU A N 1
ATOM 1498 C CA . LEU A 1 187 ? 2.014 -12.754 19.137 1.00 59.88 187 LEU A CA 1
ATOM 1499 C C . LEU A 1 187 ? 2.735 -13.078 20.444 1.00 59.88 187 LEU A C 1
ATOM 1501 O O . LEU A 1 187 ? 2.201 -12.851 21.521 1.00 59.88 187 LEU A O 1
ATOM 1505 N N . SER A 1 188 ? 4.010 -13.454 20.335 1.00 57.47 188 SER A N 1
ATOM 1506 C CA . SER A 1 188 ? 4.969 -13.572 21.442 1.00 57.47 188 SER A CA 1
ATOM 1507 C C . SER A 1 188 ? 6.002 -12.424 21.440 1.00 57.47 188 SER A C 1
ATOM 1509 O O . SER A 1 188 ? 7.202 -12.677 21.551 1.00 57.47 188 SER A O 1
ATOM 1511 N N . HIS A 1 189 ? 5.584 -11.173 21.190 1.00 62.66 189 HIS A N 1
ATOM 1512 C CA . HIS A 1 189 ? 6.503 -10.054 20.901 1.00 62.66 189 HIS A CA 1
ATOM 1513 C C . HIS A 1 189 ? 6.319 -8.840 21.833 1.00 62.66 189 HIS A C 1
ATOM 1515 O O . HIS A 1 189 ? 5.221 -8.292 21.949 1.00 62.66 189 HIS A O 1
ATOM 1521 N N . ASP A 1 190 ? 7.419 -8.351 22.415 1.00 63.22 190 ASP A N 1
ATOM 1522 C CA . ASP A 1 190 ? 7.439 -7.312 23.463 1.00 63.22 190 ASP A CA 1
ATOM 1523 C C . ASP A 1 190 ? 6.837 -5.960 23.038 1.00 63.22 190 ASP A C 1
ATOM 1525 O O . ASP A 1 190 ? 6.190 -5.271 23.830 1.00 63.22 190 ASP A O 1
ATOM 1529 N N . ALA A 1 191 ? 6.994 -5.569 21.769 1.00 64.75 191 ALA A N 1
ATOM 1530 C CA . ALA A 1 191 ? 6.464 -4.299 21.261 1.00 64.75 191 ALA A CA 1
ATOM 1531 C C . ALA A 1 191 ? 4.924 -4.244 21.288 1.00 64.75 191 ALA A C 1
ATOM 1533 O O . ALA A 1 191 ? 4.343 -3.189 21.562 1.00 64.75 191 ALA A O 1
ATOM 1534 N N . ALA A 1 192 ? 4.259 -5.380 21.047 1.00 65.44 192 ALA A N 1
ATOM 1535 C CA . ALA A 1 192 ? 2.806 -5.477 21.148 1.00 65.44 192 ALA A CA 1
ATOM 1536 C C . ALA A 1 192 ? 2.358 -5.326 22.608 1.00 65.44 192 ALA A C 1
ATOM 1538 O O . ALA A 1 192 ? 1.436 -4.559 22.883 1.00 65.44 192 ALA A O 1
ATOM 1539 N N . LEU A 1 193 ? 3.071 -5.954 23.550 1.00 66.06 193 LEU A N 1
ATOM 1540 C CA . LEU A 1 193 ? 2.799 -5.843 24.986 1.00 66.06 193 LEU A CA 1
ATOM 1541 C C . LEU A 1 193 ? 2.920 -4.396 25.480 1.00 66.06 193 LEU A C 1
ATOM 1543 O O . LEU A 1 193 ? 2.020 -3.900 26.156 1.00 66.06 193 LEU A O 1
ATOM 1547 N N . HIS A 1 194 ? 3.967 -3.666 25.086 1.00 69.56 194 HIS A N 1
ATOM 1548 C CA . HIS A 1 194 ? 4.103 -2.247 25.436 1.00 69.56 194 HIS A CA 1
ATOM 1549 C C . HIS A 1 194 ? 2.969 -1.380 24.871 1.00 69.56 194 HIS A C 1
ATOM 1551 O O . HIS A 1 194 ? 2.448 -0.502 25.567 1.00 69.56 194 HIS A O 1
ATOM 1557 N N . ALA A 1 195 ? 2.548 -1.631 23.629 1.00 68.44 195 ALA A N 1
ATOM 1558 C CA . ALA A 1 195 ? 1.422 -0.922 23.030 1.00 68.44 195 ALA A CA 1
ATOM 1559 C C . ALA A 1 195 ? 0.105 -1.214 23.765 1.00 68.44 195 ALA A C 1
ATOM 1561 O O . ALA A 1 195 ? -0.663 -0.289 24.027 1.00 68.44 195 ALA A O 1
ATOM 1562 N N . ILE A 1 196 ? -0.124 -2.470 24.156 1.00 71.94 196 ILE A N 1
ATOM 1563 C CA . ILE A 1 196 ? -1.283 -2.906 24.946 1.00 71.94 196 ILE A CA 1
ATOM 1564 C C . ILE A 1 196 ? -1.288 -2.235 26.324 1.00 71.94 196 ILE A C 1
ATOM 1566 O O . ILE A 1 196 ? -2.315 -1.698 26.737 1.00 71.94 196 ILE A O 1
ATOM 1570 N N . VAL A 1 197 ? -0.142 -2.177 27.009 1.00 69.06 197 VAL A N 1
ATOM 1571 C CA . VAL A 1 197 ? -0.003 -1.489 28.306 1.00 69.06 197 VAL A CA 1
ATOM 1572 C C . VAL A 1 197 ? -0.362 -0.007 28.195 1.00 69.06 197 VAL A C 1
ATOM 1574 O O . VAL A 1 197 ? -1.039 0.531 29.072 1.00 69.06 197 VAL A O 1
ATOM 1577 N N . ASN A 1 198 ? 0.024 0.659 27.105 1.00 70.69 198 ASN A N 1
ATOM 1578 C CA . ASN A 1 198 ? -0.383 2.044 26.865 1.00 70.69 198 ASN A CA 1
ATOM 1579 C C . ASN A 1 198 ? -1.903 2.178 26.666 1.00 70.69 198 ASN A C 1
ATOM 1581 O O . ASN A 1 198 ? -2.481 3.168 27.113 1.00 70.69 198 ASN A O 1
ATOM 1585 N N . GLN A 1 199 ? -2.570 1.175 26.085 1.00 70.44 199 GLN A N 1
ATOM 1586 C CA . GLN A 1 199 ? -4.034 1.166 25.952 1.00 70.44 199 GLN A CA 1
ATOM 1587 C C . GLN A 1 199 ? -4.778 0.876 27.256 1.00 70.44 199 GLN A C 1
ATOM 1589 O O . GLN A 1 199 ? -5.923 1.295 27.400 1.00 70.44 199 GLN A O 1
ATOM 1594 N N . LEU A 1 200 ? -4.150 0.241 28.248 1.00 64.19 200 LEU A N 1
ATOM 1595 C CA . LEU A 1 200 ? -4.725 0.115 29.596 1.00 64.19 200 LEU A CA 1
ATOM 1596 C C . LEU A 1 200 ? -4.852 1.467 30.324 1.00 64.19 200 LEU A C 1
ATOM 1598 O O . LEU A 1 200 ? -5.376 1.520 31.432 1.00 64.19 200 LEU A O 1
ATOM 1602 N N . ARG A 1 201 ? -4.365 2.562 29.724 1.00 66.50 201 ARG A N 1
ATOM 1603 C CA . ARG A 1 201 ? -4.581 3.941 30.190 1.00 66.50 201 ARG A CA 1
ATOM 1604 C C . ARG A 1 201 ? -5.740 4.646 29.474 1.00 66.50 201 ARG A C 1
ATOM 1606 O O . ARG A 1 201 ? -6.027 5.802 29.788 1.00 66.50 201 ARG A O 1
ATOM 1613 N N . ASP A 1 202 ? -6.379 3.991 28.501 1.00 67.44 202 ASP A N 1
ATOM 1614 C CA . ASP A 1 202 ? -7.583 4.486 27.823 1.00 67.44 202 ASP A CA 1
ATOM 1615 C C . ASP A 1 202 ? -8.739 4.640 28.840 1.00 67.44 202 ASP A C 1
ATOM 1617 O O . ASP A 1 202 ? -8.645 4.197 29.975 1.00 67.44 202 ASP A O 1
ATOM 1621 N N . LYS A 1 203 ? -9.852 5.284 28.485 1.00 69.31 203 LYS A N 1
ATOM 1622 C CA . LYS A 1 203 ? -11.085 5.302 29.297 1.00 69.31 203 LYS A CA 1
ATOM 1623 C C . LYS A 1 203 ? -12.099 4.240 28.848 1.00 69.31 203 LYS A C 1
ATOM 1625 O O . LYS A 1 203 ? -13.065 3.981 29.568 1.00 69.31 203 LYS A O 1
ATOM 1630 N N . SER A 1 204 ? -11.915 3.617 27.677 1.00 77.19 204 SER A N 1
ATOM 1631 C CA . SER A 1 204 ? -12.815 2.572 27.167 1.00 77.19 204 SER A CA 1
ATOM 1632 C C . SER A 1 204 ? -12.697 1.293 27.998 1.00 77.19 204 SER A C 1
ATOM 1634 O O . SER A 1 204 ? -11.708 0.569 27.908 1.00 77.19 204 SER A O 1
ATOM 1636 N N . LYS A 1 205 ? -13.734 0.960 28.782 1.00 76.69 205 LYS A N 1
ATOM 1637 C CA . LYS A 1 205 ? -13.795 -0.304 29.547 1.00 76.69 205 LYS A CA 1
ATOM 1638 C C . LYS A 1 205 ? -13.577 -1.529 28.656 1.00 76.69 205 LYS A C 1
ATOM 1640 O O . LYS A 1 205 ? -12.910 -2.469 29.069 1.00 76.69 205 LYS A O 1
ATOM 1645 N N . ARG A 1 206 ? -14.100 -1.495 27.427 1.00 76.19 206 ARG A N 1
ATOM 1646 C CA . ARG A 1 206 ? -13.973 -2.590 26.463 1.00 76.19 206 ARG A CA 1
ATOM 1647 C C . ARG A 1 206 ? -12.535 -2.761 25.974 1.00 76.19 206 ARG A C 1
ATOM 1649 O O . ARG A 1 206 ? -12.066 -3.895 25.946 1.00 76.19 206 ARG A O 1
ATOM 1656 N N . MET A 1 207 ? -11.825 -1.665 25.687 1.00 74.69 207 MET A N 1
ATOM 1657 C CA . MET A 1 207 ? -10.387 -1.710 25.381 1.00 74.69 207 MET A CA 1
ATOM 1658 C C . MET A 1 207 ? -9.592 -2.365 26.507 1.00 74.69 207 MET A C 1
ATOM 1660 O O . MET A 1 207 ? -8.760 -3.222 26.231 1.00 74.69 207 MET A O 1
ATOM 1664 N N . HIS A 1 208 ? -9.882 -2.028 27.769 1.00 75.12 208 HIS A N 1
ATOM 1665 C CA . HIS A 1 208 ? -9.203 -2.663 28.900 1.00 75.12 208 HIS A CA 1
ATOM 1666 C C . HIS A 1 208 ? -9.487 -4.157 28.968 1.00 75.12 208 HIS A C 1
ATOM 1668 O O . HIS A 1 208 ? -8.560 -4.940 29.125 1.00 75.12 208 HIS A O 1
ATOM 1674 N N . THR A 1 209 ? -10.752 -4.569 28.837 1.00 77.75 209 THR A N 1
ATOM 1675 C CA . THR A 1 209 ? -11.105 -5.993 28.856 1.00 77.75 209 THR A CA 1
ATOM 1676 C C . THR A 1 209 ? -10.384 -6.755 27.746 1.00 77.75 209 THR A C 1
ATOM 1678 O O . THR A 1 209 ? -9.835 -7.819 28.008 1.00 77.75 209 THR A O 1
ATOM 1681 N N . MET A 1 210 ? -10.325 -6.196 26.533 1.00 72.50 210 MET A N 1
ATOM 1682 C CA . MET A 1 210 ? -9.609 -6.816 25.417 1.00 72.50 210 MET A CA 1
ATOM 1683 C C . MET A 1 210 ? -8.098 -6.886 25.671 1.00 72.50 210 MET A C 1
ATOM 1685 O O . MET A 1 210 ? -7.503 -7.943 25.484 1.00 72.50 210 MET A O 1
ATOM 1689 N N . ALA A 1 211 ? -7.492 -5.801 26.153 1.00 73.19 211 ALA A N 1
ATOM 1690 C CA . ALA A 1 211 ? -6.072 -5.740 26.491 1.00 73.19 211 ALA A CA 1
ATOM 1691 C C . ALA A 1 211 ? -5.682 -6.741 27.594 1.00 73.19 211 ALA A C 1
ATOM 1693 O O . ALA A 1 211 ? -4.652 -7.393 27.484 1.00 73.19 211 ALA A O 1
ATOM 1694 N N . LEU A 1 212 ? -6.521 -6.907 28.622 1.00 74.94 212 LEU A N 1
ATOM 1695 C CA . LEU A 1 212 ? -6.312 -7.881 29.702 1.00 74.94 212 LEU A CA 1
ATOM 1696 C C . LEU A 1 212 ? -6.533 -9.335 29.260 1.00 74.94 212 LEU A C 1
ATOM 1698 O O . LEU A 1 212 ? -6.030 -10.247 29.903 1.00 74.94 212 LEU A O 1
ATOM 1702 N N . SER A 1 213 ? -7.304 -9.552 28.191 1.00 73.25 213 SER A N 1
ATOM 1703 C CA . SER A 1 213 ? -7.518 -10.874 27.584 1.00 73.25 213 SER A CA 1
ATOM 1704 C C . SER A 1 213 ? -6.468 -11.243 26.532 1.00 73.25 213 SER A C 1
ATOM 1706 O O . SER A 1 213 ? -6.602 -12.276 25.880 1.00 73.25 213 SER A O 1
ATOM 1708 N N . PHE A 1 214 ? -5.473 -10.379 26.311 1.00 66.19 214 PHE A N 1
ATOM 1709 C CA . PHE A 1 214 ? -4.370 -10.670 25.407 1.00 66.19 214 PHE A CA 1
ATOM 1710 C C . PHE A 1 214 ? -3.465 -11.739 26.053 1.00 66.19 214 PHE A C 1
ATOM 1712 O O . PHE A 1 214 ? -3.091 -11.546 27.212 1.00 66.19 214 PHE A O 1
ATOM 1719 N N . PRO A 1 215 ? -3.192 -12.864 25.364 1.00 60.06 215 PRO A N 1
ATOM 1720 C CA . PRO A 1 215 ? -2.395 -13.964 25.906 1.00 60.06 215 PRO A CA 1
ATOM 1721 C C . PRO A 1 215 ? -0.924 -13.595 26.126 1.00 60.06 215 PRO A C 1
ATOM 1723 O O . PRO A 1 215 ? -0.415 -12.700 25.412 1.00 60.06 215 PRO A O 1
#

Radius of gyration: 21.1 Å; Cα contacts (8 Å, |Δi|>4): 199; chains: 1; bounding box: 50×52×58 Å